Protein AF-A0A382P8R4-F1 (afdb_monomer_lite)

pLDDT: mean 89.37, std 14.07, range [36.56, 98.12]

Secondary structure (DSSP, 8-state):
-PPP----------------GGGTSPPB-TTSS------EE-TT-S-EE-HHHHT-TTS---S-TTSSSPPPHHHHT-BTTTB--THHHH-TTS---TTS---TT--HHHHHHHHHHHHTTSS--TTTHHHHHHHS-HHHHHHHHHHHHTSPP---EEEEE-SEEE-EEE-GGG-EEE-TT--EEE-TT--EEEESSHHHHHTT-TT--EEEEE-TTHHHHHHHHHHH--

Structure (mmCIF, N/CA/C/O backbone):
data_AF-A0A382P8R4-F1
#
_entry.id   AF-A0A382P8R4-F1
#
loop_
_atom_site.group_PDB
_atom_site.id
_atom_site.type_symbol
_atom_site.label_atom_id
_atom_site.label_alt_id
_atom_site.label_comp_id
_atom_site.label_asym_id
_atom_site.label_entity_id
_atom_site.label_seq_id
_atom_site.pdbx_PDB_ins_code
_atom_site.Cartn_x
_atom_site.Cartn_y
_atom_site.Cartn_z
_atom_site.occupancy
_atom_site.B_iso_or_equiv
_atom_site.auth_seq_id
_atom_site.auth_comp_id
_atom_site.auth_asym_id
_atom_site.auth_atom_id
_atom_site.pdbx_PDB_model_num
ATOM 1 N N . VAL A 1 1 ? 27.456 44.295 59.879 1.00 44.44 1 VAL A N 1
ATOM 2 C CA . VAL A 1 1 ? 27.099 43.967 58.478 1.00 44.44 1 VAL A CA 1
ATOM 3 C C . VAL A 1 1 ? 26.057 42.852 58.500 1.00 44.44 1 VAL A C 1
ATOM 5 O O . VAL A 1 1 ? 26.411 41.705 58.734 1.00 44.44 1 VAL A O 1
ATOM 8 N N . LYS A 1 2 ? 24.764 43.196 58.409 1.00 38.59 2 LYS A N 1
ATOM 9 C CA . LYS A 1 2 ? 23.655 42.223 58.397 1.00 38.59 2 LYS A CA 1
ATOM 10 C C . LYS A 1 2 ? 23.537 41.653 56.980 1.00 38.59 2 LYS A C 1
ATOM 12 O O . LYS A 1 2 ? 23.332 42.418 56.044 1.00 38.59 2 LYS A O 1
ATOM 17 N N . LYS A 1 3 ? 23.721 40.339 56.821 1.00 41.00 3 LYS A N 1
ATOM 18 C CA . LYS A 1 3 ? 23.563 39.647 55.536 1.00 41.00 3 LYS A CA 1
ATOM 19 C C . LYS A 1 3 ? 22.072 39.518 55.218 1.00 41.00 3 LYS A C 1
ATOM 21 O O . LYS A 1 3 ? 21.333 38.903 55.979 1.00 41.00 3 LYS A O 1
ATOM 26 N N . ILE A 1 4 ? 21.657 40.128 54.114 1.00 43.06 4 ILE A N 1
ATOM 27 C CA . ILE A 1 4 ? 20.337 39.961 53.506 1.00 43.06 4 ILE A CA 1
ATOM 28 C C . ILE A 1 4 ? 20.392 38.659 52.705 1.00 43.06 4 ILE A C 1
ATOM 30 O O . ILE A 1 4 ? 21.204 38.533 51.791 1.00 43.06 4 ILE A O 1
ATOM 34 N N . VAL A 1 5 ? 19.570 37.680 53.078 1.00 43.81 5 VAL A N 1
ATOM 35 C CA . VAL A 1 5 ? 19.352 36.461 52.292 1.00 43.81 5 VAL A CA 1
ATOM 36 C C . VAL A 1 5 ? 18.165 36.737 51.373 1.00 43.81 5 VAL A C 1
ATOM 38 O O . VAL A 1 5 ? 17.060 36.989 51.844 1.00 43.81 5 VAL A O 1
ATOM 41 N N . CYS A 1 6 ? 18.421 36.752 50.068 1.00 36.56 6 CYS A N 1
ATOM 42 C CA . CYS A 1 6 ? 17.408 36.870 49.024 1.00 36.56 6 CYS A CA 1
ATOM 43 C C . CYS A 1 6 ? 16.802 35.473 48.790 1.00 36.56 6 CYS A C 1
ATOM 45 O O . CYS A 1 6 ? 17.578 34.551 48.516 1.00 36.56 6 CYS A O 1
ATOM 47 N N . PRO A 1 7 ? 15.480 35.252 48.915 1.00 50.38 7 PRO A N 1
ATOM 48 C CA . PRO A 1 7 ? 14.907 33.960 48.585 1.00 50.38 7 PRO A CA 1
ATOM 49 C C . PRO A 1 7 ? 14.810 33.858 47.061 1.00 50.38 7 PRO A C 1
ATOM 51 O O . PRO A 1 7 ? 14.161 34.667 46.400 1.00 50.38 7 PRO A O 1
ATOM 54 N N . LEU A 1 8 ? 15.498 32.863 46.508 1.00 45.84 8 LEU A N 1
ATOM 55 C CA . LEU A 1 8 ? 15.372 32.460 45.116 1.00 45.84 8 LEU A CA 1
ATOM 56 C C . LEU A 1 8 ? 13.934 31.955 44.915 1.00 45.84 8 LEU A C 1
ATOM 58 O O . LEU A 1 8 ? 13.559 30.914 45.456 1.00 45.84 8 LEU A O 1
ATOM 62 N N . ALA A 1 9 ? 13.113 32.710 44.190 1.00 48.12 9 ALA A N 1
ATOM 63 C CA . ALA A 1 9 ? 11.805 32.241 43.761 1.00 48.12 9 ALA A CA 1
ATOM 64 C C . ALA A 1 9 ? 12.016 31.073 42.786 1.00 48.12 9 ALA A C 1
ATOM 66 O O . ALA A 1 9 ? 12.484 31.274 41.665 1.00 48.12 9 ALA A O 1
ATOM 67 N N . LEU A 1 10 ? 11.707 29.848 43.224 1.00 44.97 10 LEU A N 1
ATOM 68 C CA . LEU A 1 10 ? 11.568 28.714 42.318 1.00 44.97 10 LEU A CA 1
ATOM 69 C C . LEU A 1 10 ? 10.382 29.004 41.394 1.00 44.97 10 LEU A C 1
ATOM 71 O O . LEU A 1 10 ? 9.224 28.942 41.806 1.00 44.97 10 LEU A O 1
ATOM 75 N N . LEU A 1 11 ? 10.684 29.317 40.138 1.00 48.44 11 LEU A N 1
ATOM 76 C CA . LEU A 1 11 ? 9.739 29.182 39.041 1.00 48.44 11 LEU A CA 1
ATOM 77 C C . LEU A 1 11 ? 9.376 27.696 38.940 1.00 48.44 11 LEU A C 1
ATOM 79 O O . LEU A 1 11 ? 10.161 26.889 38.446 1.00 48.44 11 LEU A O 1
ATOM 83 N N . LEU A 1 12 ? 8.193 27.338 39.438 1.00 47.84 12 LEU A N 1
ATOM 84 C CA . LEU A 1 12 ? 7.506 26.108 39.061 1.00 47.84 12 LEU A CA 1
ATOM 85 C C . LEU A 1 12 ? 7.243 26.196 37.556 1.00 47.84 12 LEU A C 1
ATOM 87 O O . LEU A 1 12 ? 6.250 26.776 37.119 1.00 47.84 12 LEU A O 1
ATOM 91 N N . ALA A 1 13 ? 8.163 25.662 36.754 1.00 50.06 13 ALA A N 1
ATOM 92 C CA . ALA A 1 13 ? 7.844 25.287 35.392 1.00 50.06 13 ALA A CA 1
ATOM 93 C C . ALA A 1 13 ? 6.738 24.236 35.503 1.00 50.06 13 ALA A C 1
ATOM 95 O O . ALA A 1 13 ? 6.982 23.114 35.945 1.00 50.06 13 ALA A O 1
ATOM 96 N N . ALA A 1 14 ? 5.507 24.630 35.183 1.00 46.75 14 ALA A N 1
ATOM 97 C CA . ALA A 1 14 ? 4.434 23.685 34.965 1.00 46.75 14 ALA A CA 1
ATOM 98 C C . ALA A 1 14 ? 4.882 22.786 33.810 1.00 46.75 14 ALA A C 1
ATOM 100 O O . ALA A 1 14 ? 4.819 23.177 32.644 1.00 46.75 14 ALA A O 1
ATOM 101 N N . SER A 1 15 ? 5.393 21.601 34.141 1.00 46.31 15 SER A N 1
ATOM 102 C CA . SER A 1 15 ? 5.464 20.504 33.198 1.00 46.31 15 SER A CA 1
ATOM 103 C C . SER A 1 15 ? 4.016 20.179 32.863 1.00 46.31 15 SER A C 1
ATOM 105 O O . SER A 1 15 ? 3.340 19.449 33.590 1.00 46.31 15 SER A O 1
ATOM 107 N N . TRP A 1 16 ? 3.512 20.760 31.783 1.00 49.84 16 TRP A N 1
ATOM 108 C CA . TRP A 1 16 ? 2.511 20.078 30.989 1.00 49.84 16 TRP A CA 1
ATOM 109 C C . TRP A 1 16 ? 3.191 18.783 30.580 1.00 49.84 16 TRP A C 1
ATOM 111 O O . TRP A 1 16 ? 3.985 18.763 29.643 1.00 49.84 16 TRP A O 1
ATOM 121 N N . ALA A 1 17 ? 3.009 17.745 31.398 1.00 45.22 17 ALA A N 1
ATOM 122 C CA . ALA A 1 17 ? 3.313 16.393 31.002 1.00 45.22 17 ALA A CA 1
ATOM 123 C C . ALA A 1 17 ? 2.718 16.261 29.604 1.00 45.22 17 ALA A C 1
ATOM 125 O O . ALA A 1 17 ? 1.521 16.514 29.431 1.00 45.22 17 ALA A O 1
ATOM 126 N N . GLN A 1 18 ? 3.573 15.991 28.614 1.00 49.34 18 GLN A N 1
ATOM 127 C CA . GLN A 1 18 ? 3.136 15.436 27.347 1.00 49.34 18 GLN A CA 1
ATOM 128 C C . GLN A 1 18 ? 2.102 14.384 27.741 1.00 49.34 18 GLN A C 1
ATOM 130 O O . GLN A 1 18 ? 2.456 13.419 28.421 1.00 49.34 18 GLN A O 1
ATOM 135 N N . ALA A 1 19 ? 0.822 14.635 27.454 1.00 55.81 19 ALA A N 1
ATOM 136 C CA . ALA A 1 19 ? -0.172 13.585 27.563 1.00 55.81 19 ALA A CA 1
ATOM 137 C C . ALA A 1 19 ? 0.430 12.394 26.829 1.00 55.81 19 ALA A C 1
ATOM 139 O O . ALA A 1 19 ? 0.985 12.595 25.751 1.00 55.81 19 ALA A O 1
ATOM 140 N N . ASP A 1 20 ? 0.427 11.230 27.460 1.00 64.88 20 ASP A N 1
ATOM 141 C CA . ASP A 1 20 ? 1.022 10.025 26.912 1.00 64.88 20 ASP A CA 1
ATOM 142 C C . ASP A 1 20 ? 0.498 9.815 25.479 1.00 64.88 20 ASP A C 1
ATOM 144 O O . ASP A 1 20 ? -0.671 9.488 25.270 1.00 64.88 20 ASP A O 1
ATOM 148 N N . LEU A 1 21 ? 1.319 10.168 24.482 1.00 69.94 21 LEU A N 1
ATOM 149 C CA . LEU A 1 21 ? 0.952 10.125 23.067 1.00 69.94 21 LEU A CA 1
ATOM 150 C C . LEU A 1 21 ? 1.224 8.734 22.487 1.00 69.94 21 LEU A C 1
ATOM 152 O O . LEU A 1 21 ? 1.149 8.578 21.270 1.00 69.94 21 LEU A O 1
ATOM 156 N N . GLU A 1 22 ? 1.511 7.725 23.318 1.00 69.25 22 GLU A N 1
ATOM 157 C CA . GLU A 1 22 ? 1.703 6.342 22.872 1.00 69.25 22 GLU A CA 1
ATOM 158 C C . GLU A 1 22 ? 0.493 5.818 22.086 1.00 69.25 22 GLU A C 1
ATOM 160 O O . GLU A 1 22 ? 0.655 5.047 21.144 1.00 69.25 22 GLU A O 1
ATOM 165 N N . TRP A 1 23 ? -0.723 6.307 22.374 1.00 71.25 23 TRP A N 1
ATOM 166 C CA . TRP A 1 23 ? -1.916 5.966 21.588 1.00 71.25 23 TRP A CA 1
ATOM 167 C C . TRP A 1 23 ? -1.862 6.468 20.133 1.00 71.25 23 TRP A C 1
ATOM 169 O O . TRP A 1 23 ? -2.510 5.876 19.272 1.00 71.25 23 TRP A O 1
ATOM 179 N N . ALA A 1 24 ? -1.127 7.553 19.864 1.00 70.00 24 ALA A N 1
ATOM 180 C CA . ALA A 1 24 ? -1.011 8.198 18.553 1.00 70.00 24 ALA A CA 1
ATOM 181 C C . ALA A 1 24 ? 0.303 7.854 17.832 1.00 70.00 24 ALA A C 1
ATOM 183 O O . ALA A 1 24 ? 0.344 7.850 16.603 1.00 70.00 24 ALA A O 1
ATOM 184 N N . TYR A 1 25 ? 1.367 7.565 18.584 1.00 75.94 25 TYR A N 1
ATOM 185 C CA . TYR A 1 25 ? 2.701 7.260 18.068 1.00 75.94 25 TYR A CA 1
ATOM 186 C C . TYR A 1 25 ? 3.230 5.994 18.732 1.00 75.94 25 TYR A C 1
ATOM 188 O O . TYR A 1 25 ? 4.028 6.045 19.667 1.00 75.94 25 TYR A O 1
ATOM 196 N N . GLN A 1 26 ? 2.759 4.852 18.249 1.00 76.31 26 GLN A N 1
ATOM 197 C CA . GLN A 1 26 ? 3.197 3.562 18.761 1.00 76.31 26 GLN A CA 1
ATOM 198 C C . GLN A 1 26 ? 4.614 3.230 18.294 1.00 76.31 26 GLN A C 1
ATOM 200 O O . GLN A 1 26 ? 5.005 3.543 17.165 1.00 76.31 26 GLN A O 1
ATOM 205 N N . ALA A 1 27 ? 5.374 2.579 19.173 1.00 83.12 27 ALA A N 1
ATOM 206 C CA . ALA A 1 27 ? 6.683 2.050 18.832 1.00 83.12 27 ALA A CA 1
ATOM 207 C C . ALA A 1 27 ? 6.559 0.925 17.793 1.00 83.12 27 ALA A C 1
ATOM 209 O O . ALA A 1 27 ? 5.591 0.163 17.788 1.00 83.12 27 ALA A O 1
ATOM 210 N N . LEU A 1 28 ? 7.554 0.840 16.912 1.00 86.38 28 LEU A N 1
ATOM 211 C CA . LEU A 1 28 ? 7.668 -0.258 15.960 1.00 86.38 28 LEU A CA 1
ATOM 212 C C . LEU A 1 28 ? 8.355 -1.446 16.638 1.00 86.38 28 LEU A C 1
ATOM 214 O O . LEU A 1 28 ? 9.422 -1.291 17.232 1.00 86.38 28 LEU A O 1
ATOM 218 N N . GLU A 1 29 ? 7.777 -2.631 16.485 1.00 89.50 29 GLU A N 1
ATOM 219 C CA . GLU A 1 29 ? 8.314 -3.910 16.955 1.00 89.50 29 GLU A CA 1
ATOM 220 C C . GLU A 1 29 ? 8.561 -4.836 15.753 1.00 89.50 29 GLU A C 1
ATOM 222 O O . GLU A 1 29 ? 8.001 -5.922 15.615 1.00 89.50 29 GLU A O 1
ATOM 227 N N . GLU A 1 30 ? 9.403 -4.372 14.825 1.00 84.06 30 GLU A N 1
ATOM 228 C CA . GLU A 1 30 ? 9.601 -5.006 13.511 1.00 84.06 30 GLU A CA 1
ATOM 229 C C . GLU A 1 30 ? 10.249 -6.395 13.577 1.00 84.06 30 GLU A C 1
ATOM 231 O O . GLU A 1 30 ? 10.144 -7.159 12.622 1.00 84.06 30 GLU A O 1
ATOM 236 N N . THR A 1 31 ? 10.912 -6.729 14.688 1.00 84.44 31 THR A N 1
ATOM 237 C CA . THR A 1 31 ? 11.617 -8.006 14.879 1.00 84.44 31 THR A CA 1
ATOM 238 C C . THR A 1 31 ? 10.858 -8.988 15.765 1.00 84.44 31 THR A C 1
ATOM 240 O O . THR A 1 31 ? 11.422 -10.015 16.135 1.00 84.44 31 THR A O 1
ATOM 243 N N . LEU A 1 32 ? 9.618 -8.671 16.157 1.00 85.06 32 LEU A N 1
ATOM 244 C CA . LEU A 1 32 ? 8.830 -9.535 17.038 1.00 85.06 32 LEU A CA 1
ATOM 245 C C . LEU A 1 32 ? 8.489 -10.874 16.368 1.00 85.06 32 LEU A C 1
ATOM 247 O O . LEU A 1 32 ? 8.490 -11.913 17.022 1.00 85.06 32 LEU A O 1
ATOM 251 N N . ILE A 1 33 ? 8.246 -10.844 15.055 1.00 83.69 33 ILE A N 1
ATOM 252 C CA . ILE A 1 33 ? 8.031 -12.024 14.217 1.00 83.69 33 ILE A CA 1
ATOM 253 C C . ILE A 1 33 ? 9.052 -11.999 13.081 1.00 83.69 33 ILE A C 1
ATOM 255 O O . ILE A 1 33 ? 9.244 -10.973 12.427 1.00 83.69 33 ILE A O 1
ATOM 259 N N . SER A 1 34 ? 9.701 -13.137 12.845 1.00 84.06 34 SER A N 1
ATOM 260 C CA . SER A 1 34 ? 10.603 -13.360 11.716 1.00 84.06 34 SER A CA 1
ATOM 261 C C . SER A 1 34 ? 10.130 -14.554 10.899 1.00 84.06 34 SER A C 1
ATOM 263 O O . SER A 1 34 ? 9.761 -15.577 11.477 1.00 84.06 34 SER A O 1
ATOM 265 N N . PHE A 1 35 ? 10.220 -14.446 9.580 1.00 85.69 35 PHE A N 1
ATOM 266 C CA . PHE A 1 35 ? 9.912 -15.528 8.649 1.00 85.69 35 PHE A CA 1
ATOM 267 C C . PHE A 1 35 ? 11.203 -16.223 8.211 1.00 85.69 35 PHE A C 1
ATOM 269 O O . PHE A 1 35 ? 12.249 -15.577 8.107 1.00 85.69 35 PHE A O 1
ATOM 276 N N . ASP A 1 36 ? 11.137 -17.538 7.999 1.00 91.44 36 ASP A N 1
ATOM 277 C CA . ASP A 1 36 ? 12.199 -18.252 7.290 1.00 91.44 36 ASP A CA 1
ATOM 278 C C . ASP A 1 36 ? 12.238 -17.828 5.811 1.00 91.44 36 ASP A C 1
ATOM 280 O O . ASP A 1 36 ? 11.325 -17.171 5.312 1.00 91.44 36 ASP A O 1
ATOM 284 N N . ASP A 1 37 ? 13.319 -18.183 5.123 1.00 93.06 37 ASP A N 1
ATOM 285 C CA . ASP A 1 37 ? 13.501 -17.871 3.701 1.00 93.06 37 ASP A CA 1
ATOM 286 C C . ASP A 1 37 ? 13.173 -19.078 2.804 1.00 93.06 37 ASP A C 1
ATOM 288 O O . ASP A 1 37 ? 13.646 -19.173 1.673 1.00 93.06 37 ASP A O 1
ATOM 292 N N . GLU A 1 38 ? 12.389 -20.038 3.311 1.00 95.50 38 GLU A N 1
ATOM 293 C CA . GLU A 1 38 ? 11.970 -21.184 2.508 1.00 95.50 38 GLU A CA 1
ATOM 294 C C . GLU A 1 38 ? 10.948 -20.742 1.446 1.00 95.50 38 GLU A C 1
ATOM 296 O O . GLU A 1 38 ? 10.072 -19.919 1.740 1.00 95.50 38 GLU A O 1
ATOM 301 N N . PRO A 1 39 ? 11.010 -21.291 0.216 1.00 95.75 39 PRO A N 1
ATOM 302 C CA . PRO A 1 39 ? 10.081 -20.924 -0.844 1.00 95.75 39 PRO A CA 1
ATOM 303 C C . PRO A 1 39 ? 8.613 -21.142 -0.455 1.00 95.75 39 PRO A C 1
ATOM 305 O O . PRO A 1 39 ? 8.220 -22.209 0.026 1.00 95.75 39 PRO A O 1
ATOM 308 N N . ARG A 1 40 ? 7.783 -20.132 -0.717 1.00 96.06 40 ARG A N 1
ATOM 309 C CA . ARG A 1 40 ? 6.337 -20.127 -0.481 1.00 96.06 40 ARG A CA 1
ATOM 310 C C . ARG A 1 40 ? 5.590 -20.210 -1.804 1.00 96.06 40 ARG A C 1
ATOM 312 O O . ARG A 1 40 ? 6.011 -19.632 -2.802 1.00 96.06 40 ARG A O 1
ATOM 319 N N . THR A 1 41 ? 4.464 -20.917 -1.789 1.00 96.44 41 THR A N 1
ATOM 320 C CA . THR A 1 41 ? 3.522 -21.008 -2.912 1.00 96.44 41 THR A CA 1
ATOM 321 C C . THR A 1 41 ? 2.148 -20.567 -2.439 1.00 96.44 41 THR A C 1
ATOM 323 O O . THR A 1 41 ? 1.814 -20.734 -1.264 1.00 96.44 41 THR A O 1
ATOM 326 N N . LEU A 1 42 ? 1.348 -20.029 -3.356 1.00 96.00 42 LEU A N 1
ATOM 327 C CA . LEU A 1 42 ? -0.047 -19.698 -3.097 1.00 96.00 42 LEU A CA 1
ATOM 328 C C . LEU A 1 42 ? -0.970 -20.603 -3.916 1.00 96.00 42 LEU A C 1
ATOM 330 O O . LEU A 1 42 ? -0.661 -20.903 -5.074 1.00 96.00 42 LEU A O 1
ATOM 334 N N . PRO A 1 43 ? -2.117 -21.033 -3.362 1.00 95.31 43 PRO A N 1
ATOM 335 C CA . PRO A 1 43 ? -3.129 -21.739 -4.137 1.00 95.31 43 PRO A CA 1
ATOM 336 C C . PRO A 1 43 ? -3.518 -20.954 -5.398 1.00 95.31 43 PRO A C 1
ATOM 338 O O . PRO A 1 43 ? -3.889 -19.790 -5.317 1.00 95.31 43 PRO A O 1
ATOM 341 N N . GLY A 1 44 ? -3.431 -21.598 -6.565 1.00 94.12 44 GLY A N 1
ATOM 342 C CA . GLY A 1 44 ? -3.748 -20.979 -7.859 1.00 94.12 44 GLY A CA 1
ATOM 343 C C . GLY A 1 44 ? -2.606 -20.180 -8.497 1.00 94.12 44 GLY A C 1
ATOM 344 O O . GLY A 1 44 ? -2.704 -19.848 -9.673 1.00 94.12 44 GLY A O 1
ATOM 345 N N . SER A 1 45 ? -1.512 -19.924 -7.777 1.00 96.38 45 SER A N 1
ATOM 346 C CA . SER A 1 45 ? -0.336 -19.258 -8.337 1.00 96.38 45 SER A CA 1
ATOM 347 C C . SER A 1 45 ? 0.547 -20.253 -9.101 1.00 96.38 45 SER A C 1
ATOM 349 O O . SER A 1 45 ? 0.786 -21.360 -8.605 1.00 96.38 45 SER A O 1
ATOM 351 N N . PRO A 1 46 ? 1.088 -19.886 -10.279 1.00 96.00 46 PRO A N 1
ATOM 352 C CA . PRO A 1 46 ? 2.113 -20.680 -10.952 1.00 96.00 46 PRO A CA 1
ATOM 353 C C . PRO A 1 46 ? 3.515 -20.481 -10.349 1.00 96.00 46 PRO A C 1
ATOM 355 O O . PRO A 1 46 ? 4.449 -21.179 -10.747 1.00 96.00 46 PRO A O 1
ATOM 358 N N . ASN A 1 47 ? 3.676 -19.527 -9.426 1.00 96.69 47 ASN A N 1
ATOM 359 C CA . ASN A 1 47 ? 4.967 -19.038 -8.960 1.00 96.69 47 ASN A CA 1
ATOM 360 C C . ASN A 1 47 ? 5.284 -19.491 -7.528 1.00 96.69 47 ASN A C 1
ATOM 362 O O . ASN A 1 47 ? 4.412 -19.843 -6.732 1.00 96.69 47 ASN A O 1
ATOM 366 N N . SER A 1 48 ? 6.576 -19.475 -7.211 1.00 97.31 48 SER A N 1
ATOM 367 C CA . SER A 1 48 ? 7.112 -19.731 -5.880 1.00 97.31 48 SER A CA 1
ATOM 368 C C . SER A 1 48 ? 8.179 -18.686 -5.596 1.00 97.31 48 SER A C 1
ATOM 370 O O . SER A 1 48 ? 9.041 -18.483 -6.448 1.00 97.31 48 SER A O 1
ATOM 372 N N . TYR A 1 49 ? 8.138 -18.080 -4.411 1.00 97.62 49 TYR A N 1
ATOM 373 C CA . TYR A 1 49 ? 9.087 -17.038 -4.012 1.00 97.62 49 TYR A CA 1
ATOM 374 C C . TYR A 1 49 ? 9.630 -17.292 -2.608 1.00 97.62 49 TYR A C 1
ATOM 376 O O . TYR A 1 49 ? 8.894 -17.768 -1.740 1.00 97.62 49 TYR A O 1
ATOM 384 N N . THR A 1 50 ? 10.899 -16.975 -2.366 1.00 97.06 50 THR A N 1
ATOM 385 C CA . THR A 1 50 ? 11.444 -16.882 -1.003 1.00 97.06 50 THR A CA 1
ATOM 386 C C . THR A 1 50 ? 10.999 -15.584 -0.329 1.00 97.06 50 THR A C 1
ATOM 388 O O . THR A 1 50 ? 10.512 -14.660 -0.984 1.00 97.06 50 THR A O 1
ATOM 391 N N . GLN A 1 51 ? 11.182 -15.468 0.988 1.00 93.88 51 GLN A N 1
ATOM 392 C CA . GLN A 1 51 ? 10.855 -14.228 1.694 1.00 93.8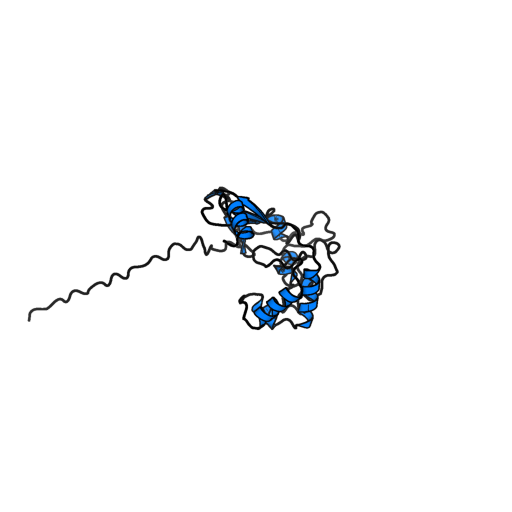8 51 GLN A CA 1
ATOM 393 C C . GLN A 1 51 ? 11.728 -13.057 1.212 1.00 93.88 51 GLN A C 1
ATOM 395 O O . GLN A 1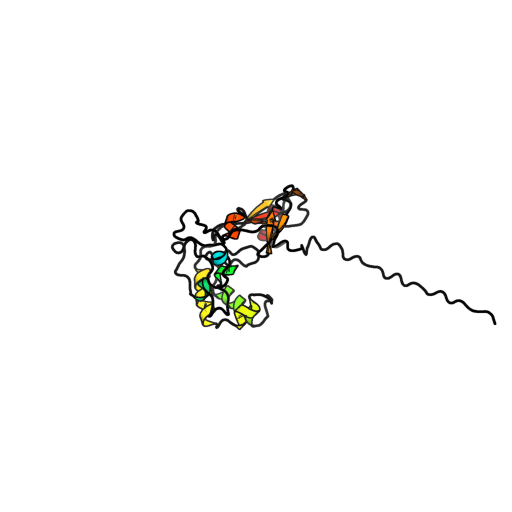 51 ? 11.240 -11.933 1.106 1.00 93.88 51 GLN A O 1
ATOM 400 N N . ALA A 1 52 ? 12.993 -13.314 0.871 1.00 94.56 52 ALA A N 1
ATOM 401 C CA . ALA A 1 52 ? 13.890 -12.321 0.289 1.00 94.56 52 ALA A CA 1
ATOM 402 C C . ALA A 1 52 ? 13.399 -11.802 -1.073 1.00 94.56 52 ALA A C 1
ATOM 404 O O . ALA A 1 52 ? 13.481 -10.600 -1.316 1.00 94.56 52 ALA A O 1
ATOM 405 N N . GLU A 1 53 ? 12.863 -12.676 -1.931 1.00 96.38 53 GLU A N 1
ATOM 406 C CA . GLU A 1 53 ? 12.252 -12.284 -3.210 1.00 96.38 53 GLU A CA 1
ATOM 407 C C . GLU A 1 53 ? 10.953 -11.494 -2.985 1.00 96.38 53 GLU A C 1
ATOM 409 O O . GLU A 1 53 ? 10.727 -10.473 -3.626 1.00 96.38 53 GLU A O 1
ATOM 414 N N . ILE A 1 54 ? 10.131 -11.900 -2.012 1.00 95.31 54 ILE A N 1
ATOM 415 C CA . ILE A 1 54 ? 8.898 -11.185 -1.640 1.00 95.31 54 ILE A CA 1
ATOM 416 C C . ILE A 1 54 ? 9.194 -9.766 -1.127 1.00 95.31 54 ILE A C 1
ATOM 418 O O . ILE A 1 54 ? 8.422 -8.826 -1.339 1.00 95.31 54 ILE A O 1
ATOM 422 N N . ASP A 1 55 ? 10.308 -9.603 -0.420 1.00 93.00 55 ASP A N 1
ATOM 423 C CA . ASP A 1 55 ? 10.743 -8.329 0.139 1.00 93.00 55 ASP A CA 1
ATOM 424 C C . ASP A 1 55 ? 11.587 -7.482 -0.829 1.00 93.00 55 ASP A C 1
ATOM 426 O O . ASP A 1 55 ? 11.925 -6.346 -0.470 1.00 93.00 55 ASP A O 1
ATOM 430 N N . ASP A 1 56 ? 11.909 -7.983 -2.029 1.00 94.88 56 ASP A N 1
ATOM 431 C CA . ASP A 1 56 ? 12.725 -7.267 -3.010 1.00 94.88 56 ASP A CA 1
ATOM 432 C C . ASP A 1 56 ? 11.986 -6.019 -3.520 1.00 94.88 56 ASP A C 1
ATOM 434 O O . ASP A 1 56 ? 10.996 -6.122 -4.245 1.00 94.88 56 ASP A O 1
ATOM 438 N N . PRO A 1 57 ? 12.480 -4.806 -3.216 1.00 94.62 57 PRO A N 1
ATOM 439 C CA . PRO A 1 57 ? 11.798 -3.582 -3.606 1.00 94.62 57 PRO A CA 1
ATOM 440 C C . PRO A 1 57 ? 11.862 -3.246 -5.099 1.00 94.62 57 PRO A C 1
ATOM 442 O O . PRO A 1 57 ? 11.243 -2.264 -5.519 1.00 94.62 57 PRO A O 1
ATOM 445 N N . PHE A 1 58 ? 12.627 -4.006 -5.879 1.00 96.38 58 PHE A N 1
ATOM 446 C CA . PHE A 1 58 ? 12.819 -3.834 -7.317 1.00 96.38 58 PHE A CA 1
ATOM 447 C C . PHE A 1 58 ? 12.364 -5.052 -8.123 1.00 96.38 58 PHE A C 1
ATOM 449 O O . PHE A 1 58 ? 12.491 -5.048 -9.344 1.00 96.38 58 PHE A O 1
ATOM 456 N N . ALA A 1 59 ? 11.841 -6.087 -7.469 1.00 95.38 59 ALA A N 1
ATOM 457 C CA . ALA A 1 59 ? 11.229 -7.234 -8.127 1.00 95.38 59 ALA A CA 1
ATOM 458 C C . ALA A 1 59 ? 10.212 -7.930 -7.198 1.00 95.38 59 ALA A C 1
ATOM 460 O O . ALA A 1 59 ? 10.356 -9.126 -6.944 1.00 95.38 59 ALA A O 1
ATOM 461 N N . PRO A 1 60 ? 9.199 -7.204 -6.680 1.00 95.19 60 PRO A N 1
ATOM 462 C CA . PRO A 1 60 ? 8.144 -7.805 -5.873 1.00 95.19 60 PRO A CA 1
ATOM 463 C C . PRO A 1 60 ? 7.444 -8.957 -6.608 1.00 95.19 60 PRO A C 1
ATOM 465 O O . PRO A 1 60 ? 7.424 -9.004 -7.843 1.00 95.19 60 PRO A O 1
ATOM 468 N N . PRO A 1 61 ? 6.824 -9.872 -5.850 1.00 96.31 61 PRO A N 1
ATOM 469 C CA . PRO A 1 61 ? 6.230 -11.072 -6.401 1.00 96.31 61 PRO A CA 1
ATOM 470 C C . PRO A 1 61 ? 4.983 -10.726 -7.217 1.00 96.31 61 PRO A C 1
ATOM 472 O O . PRO A 1 61 ? 4.113 -9.974 -6.774 1.00 96.31 61 PRO A O 1
ATOM 475 N N . ASP A 1 62 ? 4.872 -11.344 -8.389 1.00 97.19 62 ASP A N 1
ATOM 476 C CA . ASP A 1 62 ? 3.632 -11.402 -9.151 1.00 97.19 62 ASP A CA 1
ATOM 477 C C . ASP A 1 62 ? 3.052 -12.805 -8.991 1.00 97.19 62 ASP A C 1
ATOM 479 O O . ASP A 1 62 ? 3.402 -13.746 -9.705 1.00 97.19 62 ASP A O 1
ATOM 483 N N . TRP A 1 63 ? 2.214 -12.977 -7.974 1.00 97.38 63 TRP A N 1
ATOM 484 C CA . TRP A 1 63 ? 1.629 -14.278 -7.673 1.00 97.38 63 TRP A CA 1
ATOM 485 C C . TRP A 1 63 ? 0.643 -14.746 -8.743 1.00 97.38 63 TRP A C 1
ATOM 487 O O . TRP A 1 63 ? 0.523 -15.951 -8.951 1.00 97.38 63 TRP A O 1
ATOM 497 N N . PHE A 1 64 ? -0.041 -13.837 -9.435 1.00 96.75 64 PHE A N 1
ATOM 498 C CA . PHE A 1 64 ? -1.115 -14.179 -10.366 1.00 96.75 64 PHE A CA 1
ATOM 499 C C . PHE A 1 64 ? -1.005 -13.340 -11.649 1.00 96.75 64 PHE A C 1
ATOM 501 O O . PHE A 1 64 ? -1.857 -12.491 -11.911 1.00 96.75 64 PHE A O 1
ATOM 508 N N . PRO A 1 65 ? 0.013 -13.600 -12.493 1.00 95.81 65 PRO A N 1
ATOM 509 C CA . PRO A 1 65 ? 0.282 -12.792 -13.687 1.00 95.81 65 PRO A CA 1
ATOM 510 C C . PRO A 1 65 ? -0.839 -12.845 -14.736 1.00 95.81 65 PRO A C 1
ATOM 512 O O . PRO A 1 65 ? -0.871 -12.027 -15.654 1.00 95.81 65 PRO A O 1
ATOM 515 N N . GLU A 1 66 ? -1.734 -13.832 -14.641 1.00 94.75 66 GLU A N 1
ATOM 516 C CA . GLU A 1 66 ? -2.887 -13.988 -15.534 1.00 94.75 66 GLU A CA 1
ATOM 517 C C . GLU A 1 66 ? -4.115 -13.174 -15.080 1.00 94.75 66 GLU A C 1
ATOM 519 O O . GLU A 1 66 ? -5.031 -12.981 -15.881 1.00 94.75 66 GLU A O 1
ATOM 524 N N . ASP A 1 67 ? -4.128 -12.650 -13.846 1.00 93.62 67 ASP A N 1
ATOM 525 C CA . ASP A 1 67 ? -5.285 -11.944 -13.271 1.00 93.62 67 ASP A CA 1
ATOM 526 C C . ASP A 1 67 ? -5.312 -10.441 -13.605 1.00 93.62 67 ASP A C 1
ATOM 528 O O . ASP A 1 67 ? -6.291 -9.745 -13.325 1.00 93.62 67 ASP A O 1
ATOM 532 N N . HIS A 1 68 ? -4.257 -9.914 -14.226 1.00 94.25 68 HIS A N 1
ATOM 533 C CA . HIS A 1 68 ? -4.176 -8.517 -14.641 1.00 94.25 68 HIS A CA 1
ATOM 534 C C . HIS A 1 68 ? -3.579 -8.364 -16.043 1.00 94.25 68 HIS A C 1
ATOM 536 O O . HIS A 1 68 ? -2.957 -9.264 -16.605 1.00 94.25 68 HIS A O 1
ATOM 542 N N . SER A 1 69 ? -3.757 -7.179 -16.635 1.00 93.88 69 SER A N 1
ATOM 543 C CA . SER A 1 69 ? -3.067 -6.830 -17.884 1.00 93.88 69 SER A CA 1
ATOM 544 C C . SER A 1 69 ? -1.543 -6.888 -17.701 1.00 93.88 69 SER A C 1
ATOM 546 O O . SER A 1 69 ? -1.070 -6.754 -16.573 1.00 93.88 69 SER A O 1
ATOM 548 N N . PRO A 1 70 ? -0.747 -7.035 -18.777 1.00 95.56 70 PRO A N 1
ATOM 549 C CA . PRO A 1 70 ? 0.707 -7.037 -18.663 1.00 95.56 70 PRO A CA 1
ATOM 550 C C . PRO A 1 70 ? 1.213 -5.832 -17.868 1.00 95.56 70 PRO A C 1
ATOM 552 O O . PRO A 1 70 ? 0.937 -4.680 -18.211 1.00 95.56 70 PRO A O 1
ATOM 555 N N . MET A 1 71 ? 1.935 -6.120 -16.790 1.00 95.62 71 MET A N 1
ATOM 556 C CA . MET A 1 71 ? 2.405 -5.111 -15.856 1.00 95.62 71 MET A CA 1
ATOM 557 C C . MET A 1 71 ? 3.524 -4.278 -16.508 1.00 95.62 71 MET A C 1
ATOM 559 O O . MET A 1 71 ? 4.480 -4.854 -17.035 1.00 95.62 71 MET A O 1
ATOM 563 N N . PRO A 1 72 ? 3.447 -2.933 -16.504 1.00 96.31 72 PRO A N 1
ATOM 564 C CA . PRO A 1 72 ? 4.536 -2.095 -17.000 1.00 96.31 72 PRO A CA 1
ATOM 565 C C . PRO A 1 72 ? 5.830 -2.319 -16.209 1.00 96.31 72 PRO A C 1
ATOM 567 O O . PRO A 1 72 ? 5.782 -2.533 -14.999 1.00 96.31 72 PRO A O 1
ATOM 570 N N . GLU A 1 73 ? 6.991 -2.158 -16.853 1.00 94.94 73 GLU A N 1
ATOM 571 C CA . GLU A 1 73 ? 8.303 -2.373 -16.208 1.00 94.94 73 GLU A CA 1
ATOM 572 C C . GLU A 1 73 ? 8.469 -1.538 -14.928 1.00 94.94 73 GLU A C 1
ATOM 574 O O . GLU A 1 73 ? 8.931 -2.040 -13.912 1.00 94.94 73 GLU A O 1
ATOM 579 N N . VAL A 1 74 ? 8.003 -0.286 -14.921 1.00 95.69 74 VAL A N 1
ATOM 580 C CA . VAL A 1 74 ? 8.054 0.578 -13.727 1.00 95.69 74 VAL A CA 1
ATOM 581 C C . VAL A 1 74 ? 7.187 0.064 -12.571 1.00 95.69 74 VAL A C 1
ATOM 583 O O . VAL A 1 74 ? 7.513 0.263 -11.401 1.00 95.69 74 VAL A O 1
ATOM 586 N N . VAL A 1 75 ? 6.094 -0.632 -12.882 1.00 97.00 75 VAL A N 1
ATOM 587 C CA . VAL A 1 75 ? 5.218 -1.228 -11.873 1.00 97.00 75 VAL A CA 1
ATOM 588 C C . VAL A 1 75 ? 5.833 -2.518 -11.343 1.00 97.00 75 VAL A C 1
ATOM 590 O O . VAL A 1 75 ? 5.818 -2.712 -10.130 1.00 97.00 75 VAL A O 1
ATOM 593 N N . ALA A 1 76 ? 6.408 -3.347 -12.217 1.00 96.62 76 ALA A N 1
ATOM 594 C CA . ALA A 1 76 ? 6.998 -4.636 -11.861 1.00 96.62 76 ALA A CA 1
ATOM 595 C C . ALA A 1 76 ? 8.377 -4.514 -11.200 1.00 96.62 76 ALA A C 1
ATOM 597 O O . ALA A 1 76 ? 8.699 -5.281 -10.301 1.00 96.62 76 ALA A O 1
ATOM 598 N N . ARG A 1 77 ? 9.207 -3.570 -11.656 1.00 96.00 77 ARG A N 1
ATOM 599 C CA . ARG A 1 77 ? 10.632 -3.489 -11.298 1.00 96.00 77 ARG A CA 1
ATOM 600 C C . ARG A 1 77 ? 11.155 -2.092 -10.984 1.00 96.00 77 ARG A C 1
ATOM 602 O O . ARG A 1 77 ? 12.275 -1.930 -10.503 1.00 96.00 77 ARG A O 1
ATOM 609 N N . GLY A 1 78 ? 10.341 -1.067 -11.212 1.00 94.62 78 GLY A N 1
ATOM 610 C CA . GLY A 1 78 ? 10.751 0.317 -11.004 1.00 94.62 78 GLY A CA 1
ATOM 611 C C . GLY A 1 78 ? 11.674 0.811 -12.119 1.00 94.62 78 GLY A C 1
ATOM 612 O O . GLY A 1 78 ? 11.451 0.513 -13.290 1.00 94.62 78 GLY A O 1
ATOM 613 N N . LEU A 1 79 ? 12.684 1.614 -11.776 1.00 93.81 79 LEU A N 1
ATOM 614 C CA . LEU A 1 79 ? 13.618 2.187 -12.753 1.00 93.81 79 LEU A CA 1
ATOM 615 C C . LEU A 1 79 ? 15.062 2.029 -12.273 1.00 93.81 79 LEU A C 1
ATOM 617 O O . LEU A 1 79 ? 15.455 2.660 -11.290 1.00 93.81 79 LEU A O 1
ATOM 621 N N . ASP A 1 80 ? 15.838 1.199 -12.978 1.00 87.69 80 ASP A N 1
ATOM 622 C CA . ASP A 1 80 ? 17.289 1.001 -12.818 1.00 87.69 80 ASP A CA 1
ATOM 623 C C . ASP A 1 80 ? 17.770 0.803 -11.367 1.00 87.69 80 ASP A C 1
ATOM 625 O O . ASP A 1 80 ? 18.833 1.295 -10.985 1.00 87.69 80 ASP A O 1
ATOM 629 N N . ASN A 1 81 ? 16.983 0.123 -10.525 1.00 86.00 81 ASN A N 1
ATOM 630 C CA . ASN A 1 81 ? 17.231 -0.028 -9.081 1.00 86.00 81 ASN A CA 1
ATOM 631 C C . ASN A 1 81 ? 17.385 1.303 -8.305 1.00 86.00 81 ASN A C 1
ATOM 633 O O . ASN A 1 81 ? 17.881 1.328 -7.178 1.00 86.00 81 ASN A O 1
ATOM 637 N N . GLN A 1 82 ? 16.972 2.425 -8.897 1.00 87.88 82 GLN A N 1
ATOM 638 C CA . GLN A 1 82 ? 16.953 3.752 -8.275 1.00 87.88 82 GLN A CA 1
ATOM 639 C C . GLN A 1 82 ? 15.553 4.112 -7.786 1.00 87.88 82 GLN A C 1
ATOM 641 O O . GLN A 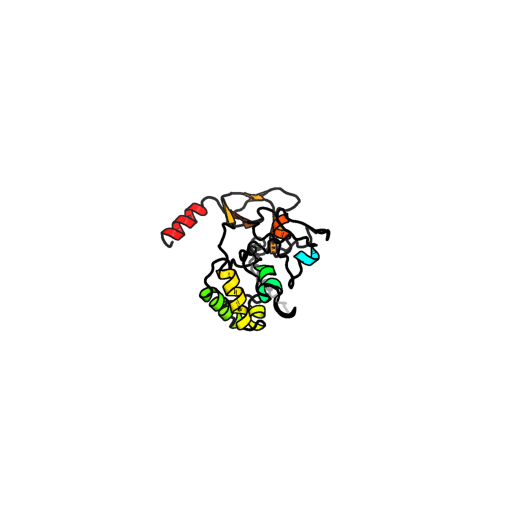1 82 ? 15.392 4.725 -6.731 1.00 87.88 82 GLN A O 1
ATOM 646 N N . VAL A 1 83 ? 14.536 3.699 -8.542 1.00 93.44 83 VAL A N 1
ATOM 647 C CA . VAL A 1 83 ? 13.125 3.829 -8.178 1.00 93.44 83 VAL A CA 1
ATOM 648 C C . VAL A 1 83 ? 12.586 2.437 -7.895 1.00 93.44 83 VAL A C 1
ATOM 650 O O . VAL A 1 83 ? 12.792 1.531 -8.698 1.00 93.44 83 VAL A O 1
ATOM 653 N N . ARG A 1 84 ? 11.924 2.268 -6.747 1.00 94.88 84 ARG A N 1
ATOM 654 C CA . ARG A 1 84 ? 11.277 1.006 -6.361 1.00 94.88 84 ARG A CA 1
ATOM 655 C C . ARG A 1 84 ? 10.118 0.683 -7.300 1.00 94.88 84 ARG A C 1
ATOM 657 O O . ARG A 1 84 ? 9.486 1.595 -7.833 1.00 94.88 84 ARG A O 1
ATOM 664 N N . ALA A 1 85 ? 9.818 -0.600 -7.448 1.00 96.56 85 ALA A N 1
ATOM 665 C CA . ALA A 1 85 ? 8.633 -1.062 -8.156 1.00 96.56 85 ALA A CA 1
ATOM 666 C C . ALA A 1 85 ? 7.362 -0.478 -7.518 1.00 96.56 85 ALA A C 1
ATOM 668 O O . ALA A 1 85 ? 7.219 -0.487 -6.294 1.00 96.56 85 ALA A O 1
ATOM 669 N N . CYS A 1 86 ? 6.418 0.027 -8.321 1.00 96.56 86 CYS A N 1
ATOM 670 C CA . CYS A 1 86 ? 5.172 0.580 -7.770 1.00 96.56 86 CYS A CA 1
ATOM 671 C C . CYS A 1 86 ? 4.368 -0.485 -7.003 1.00 96.56 86 CYS A C 1
ATOM 673 O O . CYS A 1 86 ? 3.769 -0.187 -5.968 1.00 96.56 86 CYS A O 1
ATOM 675 N N . SER A 1 87 ? 4.391 -1.726 -7.498 1.00 96.44 87 SER A N 1
ATOM 676 C CA . SER A 1 87 ? 3.712 -2.872 -6.883 1.00 96.44 87 SER A CA 1
ATOM 677 C C . SER A 1 87 ? 4.300 -3.261 -5.519 1.00 96.44 87 SER A C 1
ATOM 679 O O . SER A 1 87 ? 3.616 -3.900 -4.726 1.00 96.44 87 SER A O 1
ATOM 681 N N . GLN A 1 88 ? 5.504 -2.789 -5.165 1.00 94.62 88 GLN A N 1
ATOM 682 C CA . GLN A 1 88 ? 6.080 -3.004 -3.833 1.00 94.62 88 GLN A CA 1
ATOM 683 C C . GLN A 1 88 ? 5.201 -2.428 -2.715 1.00 94.62 88 GLN A C 1
ATOM 685 O O . GLN A 1 88 ? 5.180 -2.956 -1.607 1.00 94.62 88 GLN A O 1
ATOM 690 N N . CYS A 1 89 ? 4.513 -1.319 -2.971 1.00 94.44 89 CYS A N 1
ATOM 691 C CA . CYS A 1 89 ? 3.674 -0.652 -1.974 1.00 94.44 89 CYS A CA 1
ATOM 692 C C . CYS A 1 89 ? 2.191 -0.746 -2.346 1.00 94.44 89 CYS A C 1
ATOM 694 O O . CYS A 1 89 ? 1.344 -0.986 -1.491 1.00 94.44 89 CYS A O 1
ATOM 696 N N . HIS A 1 90 ? 1.881 -0.601 -3.635 1.00 95.88 90 HIS A N 1
ATOM 697 C CA . HIS A 1 90 ? 0.505 -0.591 -4.127 1.00 95.88 90 HIS A CA 1
ATOM 698 C C . HIS A 1 90 ? -0.026 -1.977 -4.513 1.00 95.88 90 HIS A C 1
ATOM 700 O O . HIS A 1 90 ? -1.206 -2.086 -4.832 1.00 95.88 90 HIS A O 1
ATOM 706 N N . LEU A 1 91 ? 0.802 -3.027 -4.425 1.00 96.19 91 LEU A N 1
ATOM 707 C CA . LEU A 1 91 ? 0.509 -4.391 -4.887 1.00 96.19 91 LEU A CA 1
ATOM 708 C C . LEU A 1 91 ? 0.214 -4.455 -6.391 1.00 96.19 91 LEU A C 1
ATOM 710 O O . LEU A 1 91 ? 0.020 -3.441 -7.060 1.00 96.19 91 LEU A O 1
ATOM 714 N N . THR A 1 92 ? 0.179 -5.662 -6.949 1.00 96.31 92 THR A N 1
ATOM 715 C CA . THR A 1 92 ? -0.209 -5.857 -8.354 1.00 96.31 92 THR A CA 1
ATOM 716 C C . THR A 1 92 ? -1.684 -5.519 -8.582 1.00 96.31 92 THR A C 1
ATOM 718 O O . THR A 1 92 ? -2.031 -5.028 -9.654 1.00 96.31 92 THR A O 1
ATOM 721 N N . SER A 1 93 ? -2.527 -5.675 -7.554 1.00 95.56 93 SER A N 1
ATOM 722 C CA . SER A 1 93 ? -3.949 -5.307 -7.554 1.00 95.56 93 SER A CA 1
ATOM 723 C C . SER A 1 93 ? -4.214 -3.811 -7.403 1.00 95.56 93 SER A C 1
ATOM 725 O O . SER A 1 93 ? -5.354 -3.381 -7.530 1.00 95.56 93 SER A O 1
ATOM 727 N N . GLY A 1 94 ? -3.211 -2.991 -7.084 1.00 96.50 94 GLY A N 1
ATOM 728 C CA . GLY A 1 94 ? -3.428 -1.571 -6.812 1.00 96.50 94 GLY A CA 1
ATOM 729 C C . GLY A 1 94 ? -4.156 -1.281 -5.497 1.00 96.50 94 GLY A C 1
ATOM 730 O O . GLY A 1 94 ? -4.397 -0.110 -5.214 1.00 96.50 94 GLY A O 1
ATOM 731 N N . MET A 1 95 ? -4.510 -2.283 -4.687 1.00 95.06 95 MET A N 1
ATOM 732 C CA . MET A 1 95 ? -5.169 -2.044 -3.398 1.00 95.06 95 MET A CA 1
ATOM 733 C C . MET A 1 95 ? -4.183 -1.564 -2.327 1.00 95.06 95 MET A C 1
ATOM 735 O O . MET A 1 95 ? -4.531 -0.734 -1.490 1.00 95.06 95 MET A O 1
ATOM 739 N N . GLY A 1 96 ? -2.928 -2.009 -2.396 1.00 93.19 96 GLY A N 1
ATOM 740 C CA . GLY A 1 96 ? -1.924 -1.700 -1.384 1.00 93.19 96 GLY A CA 1
ATOM 741 C C . GLY A 1 96 ? -2.268 -2.247 0.005 1.00 93.19 96 GLY A C 1
ATOM 742 O O . GLY A 1 96 ? -3.341 -2.786 0.265 1.00 93.19 96 GLY A O 1
ATOM 743 N N . HIS A 1 97 ? -1.330 -2.091 0.924 1.00 92.06 97 HIS A N 1
ATOM 744 C CA . HIS A 1 97 ? -1.576 -2.268 2.355 1.00 92.06 97 HIS A CA 1
ATOM 745 C C . HIS A 1 97 ? -1.923 -0.913 3.013 1.00 92.06 97 HIS A C 1
ATOM 747 O O . HIS A 1 97 ? -1.757 0.119 2.360 1.00 92.06 97 HIS A O 1
ATOM 753 N N . PRO A 1 98 ? -2.366 -0.861 4.287 1.00 89.62 98 PRO A N 1
ATOM 754 C CA . PRO A 1 98 ? -2.785 0.371 4.969 1.00 89.62 98 PRO A CA 1
ATOM 755 C C . PRO A 1 98 ? -1.754 1.509 4.994 1.00 89.62 98 PRO A C 1
ATOM 757 O O . PRO A 1 98 ? -2.115 2.678 5.129 1.00 89.62 98 PRO A O 1
ATOM 760 N N . GLU A 1 99 ? -0.461 1.207 4.861 1.00 87.56 99 GLU A N 1
ATOM 761 C CA . GLU A 1 99 ? 0.595 2.215 4.737 1.00 87.56 99 GLU A CA 1
ATOM 762 C C . GLU A 1 99 ? 0.653 2.890 3.353 1.00 87.56 99 GLU A C 1
ATOM 764 O O . GLU A 1 99 ? 1.378 3.872 3.177 1.00 87.56 99 GLU A O 1
ATOM 769 N N . SER A 1 100 ? -0.102 2.377 2.378 1.00 90.88 100 SER A N 1
ATOM 770 C CA . SER A 1 100 ? -0.130 2.800 0.978 1.00 90.88 100 SER A CA 1
ATOM 771 C C . SER A 1 100 ? -1.545 3.183 0.539 1.00 90.88 100 SER A C 1
ATOM 773 O O . SER A 1 100 ? -2.546 2.709 1.061 1.00 90.88 100 SER A O 1
ATOM 775 N N . SER A 1 101 ? -1.657 4.084 -0.439 1.00 91.62 101 SER A N 1
ATOM 776 C CA . SER A 1 101 ? -2.969 4.453 -0.992 1.00 91.62 101 SER A CA 1
ATOM 777 C C . SER A 1 101 ? -3.471 3.411 -1.996 1.00 91.62 101 SER A C 1
ATOM 779 O O . SER A 1 101 ? -2.689 2.929 -2.813 1.00 91.62 101 SER A O 1
ATOM 781 N N . GLN A 1 102 ? -4.780 3.156 -1.998 1.00 95.25 102 GLN A N 1
ATOM 782 C CA . GLN A 1 102 ? -5.462 2.397 -3.051 1.00 95.25 102 GLN A CA 1
ATOM 783 C C . GLN A 1 102 ? -5.444 3.186 -4.369 1.00 95.25 102 GLN A C 1
ATOM 785 O O . GLN A 1 102 ? -5.815 4.361 -4.398 1.00 95.25 102 GLN A O 1
ATOM 790 N N . LEU A 1 103 ? -4.992 2.547 -5.446 1.00 97.38 103 LEU A N 1
ATOM 791 C CA . LEU A 1 103 ? -4.908 3.089 -6.806 1.00 97.38 103 LEU A CA 1
ATOM 792 C C . LEU A 1 103 ? -5.897 2.439 -7.779 1.00 97.38 103 LEU A C 1
ATOM 794 O O . LEU A 1 103 ? -6.206 3.049 -8.804 1.00 97.38 103 LEU A O 1
ATOM 798 N N . ALA A 1 104 ? -6.382 1.232 -7.472 1.00 97.38 104 ALA A N 1
ATOM 799 C CA . ALA A 1 104 ? -7.295 0.484 -8.332 1.00 97.38 104 ALA A CA 1
ATOM 800 C C . ALA A 1 104 ? -8.522 1.324 -8.723 1.00 97.38 104 ALA A C 1
ATOM 802 O O . ALA A 1 104 ? -9.194 1.912 -7.873 1.00 97.38 104 ALA A O 1
ATOM 803 N N . GLY A 1 105 ? -8.789 1.418 -10.025 1.00 97.06 105 GLY A N 1
ATOM 804 C CA . GLY A 1 105 ? -9.958 2.106 -10.574 1.00 97.06 105 GLY A CA 1
ATOM 805 C C . GLY A 1 105 ? -9.947 3.634 -10.444 1.00 97.06 105 GLY A C 1
ATOM 806 O O . GLY A 1 105 ? -10.892 4.294 -10.887 1.00 97.06 105 GLY A O 1
ATOM 807 N N . LEU A 1 106 ? -8.901 4.242 -9.870 1.00 97.81 106 LEU A N 1
ATOM 808 C CA . LEU A 1 106 ? -8.781 5.698 -9.855 1.00 97.81 106 LEU A CA 1
ATOM 809 C C . LEU A 1 106 ? -8.562 6.229 -11.274 1.00 97.81 106 LEU A C 1
ATOM 811 O O . LEU A 1 106 ? -7.866 5.636 -12.092 1.00 97.81 106 LEU A O 1
ATOM 815 N N . SER A 1 107 ? -9.115 7.408 -11.574 1.00 97.81 107 SER A N 1
ATOM 816 C CA . SER A 1 107 ? -8.888 8.014 -12.889 1.00 97.81 107 SER A CA 1
ATOM 817 C C . SER A 1 107 ? -7.411 8.371 -13.094 1.00 97.81 107 SER A C 1
ATOM 819 O O . SER A 1 107 ? -6.765 8.937 -12.204 1.00 97.81 107 SER A O 1
ATOM 821 N N . VAL A 1 108 ? -6.905 8.143 -14.309 1.00 97.56 108 VAL A N 1
ATOM 822 C CA . VAL A 1 108 ? -5.541 8.535 -14.706 1.00 97.56 108 VAL A CA 1
ATOM 823 C C . VAL A 1 108 ? -5.289 10.018 -14.418 1.00 97.56 108 VAL A C 1
ATOM 825 O O . VAL A 1 108 ? -4.260 10.373 -13.854 1.00 97.56 108 VAL A O 1
ATOM 828 N N . GLY A 1 109 ? -6.256 10.893 -14.721 1.00 97.44 109 GLY A N 1
ATOM 829 C CA . GLY A 1 109 ? -6.143 12.333 -14.468 1.00 97.44 109 GLY A CA 1
ATOM 830 C C . GLY A 1 109 ? -5.985 12.688 -12.985 1.00 97.44 109 GLY A C 1
ATOM 831 O O . GLY A 1 109 ? -5.177 13.554 -12.645 1.00 97.44 109 GLY A O 1
ATOM 832 N N . TYR A 1 110 ? -6.705 12.000 -12.092 1.00 97.62 110 TYR A N 1
ATOM 833 C CA . TYR A 1 110 ? -6.534 12.180 -10.649 1.00 97.62 110 TYR A CA 1
ATOM 834 C C . TYR A 1 110 ? -5.129 11.768 -10.207 1.00 97.62 110 TYR A C 1
ATOM 836 O O . TYR A 1 110 ? -4.455 12.538 -9.521 1.00 97.62 110 TYR A O 1
ATOM 844 N N . MET A 1 111 ? -4.665 10.590 -10.627 1.00 97.50 111 MET A N 1
ATOM 845 C CA . MET A 1 111 ? -3.356 10.085 -10.219 1.00 97.50 111 MET A CA 1
ATOM 846 C C . MET A 1 111 ? -2.199 10.904 -10.805 1.00 97.50 111 MET A C 1
ATOM 848 O O . MET A 1 111 ? -1.247 11.203 -10.087 1.00 97.50 111 MET A O 1
ATOM 852 N N . LEU A 1 112 ? -2.312 11.365 -12.057 1.00 96.31 112 LEU A N 1
ATOM 853 C CA . LEU A 1 112 ? -1.355 12.294 -12.669 1.00 96.31 112 LEU A CA 1
ATOM 854 C C . LEU A 1 112 ? -1.240 13.571 -11.840 1.00 96.31 112 LEU A C 1
ATOM 856 O O . LEU A 1 112 ? -0.138 14.049 -11.565 1.00 96.31 112 LEU A O 1
ATOM 860 N N . ARG A 1 113 ? -2.381 14.103 -11.384 1.00 97.12 113 ARG A N 1
ATOM 861 C CA . ARG A 1 113 ? -2.385 15.266 -10.503 1.00 97.12 113 ARG A CA 1
ATOM 862 C C . ARG A 1 113 ? -1.679 14.975 -9.180 1.00 97.12 113 ARG A C 1
ATOM 864 O O . ARG A 1 113 ? -0.890 15.808 -8.746 1.00 97.12 113 ARG A O 1
ATOM 871 N N . GLN A 1 114 ? -1.911 13.810 -8.571 1.00 97.19 114 GLN A N 1
ATOM 872 C CA . GLN A 1 114 ? -1.224 13.433 -7.333 1.00 97.19 114 GLN A CA 1
ATOM 873 C C . GLN A 1 114 ? 0.293 13.338 -7.530 1.00 97.19 114 GLN A C 1
ATOM 875 O O . GLN A 1 114 ? 1.033 13.888 -6.719 1.00 97.19 114 GLN A O 1
ATOM 880 N N . MET A 1 115 ? 0.763 12.728 -8.622 1.00 96.88 115 MET A N 1
ATOM 881 C CA . MET A 1 115 ? 2.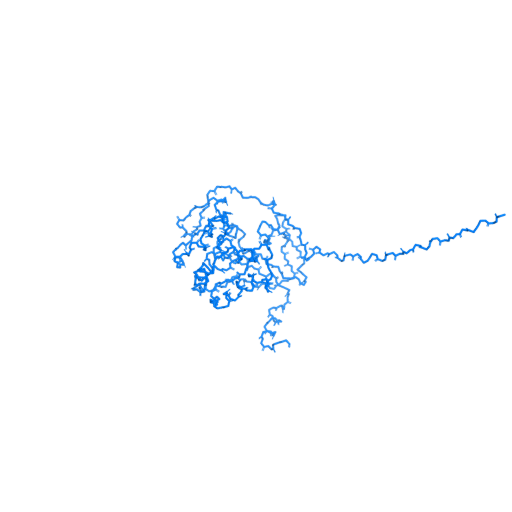193 12.653 -8.949 1.00 96.88 115 MET A CA 1
ATOM 882 C C . MET A 1 115 ? 2.818 14.041 -9.146 1.00 96.88 115 MET A C 1
ATOM 884 O O . MET A 1 115 ? 3.891 14.317 -8.610 1.00 96.88 115 MET A O 1
ATOM 888 N N . ALA A 1 116 ? 2.129 14.953 -9.837 1.00 96.31 116 ALA A N 1
ATOM 889 C CA . ALA A 1 116 ? 2.576 16.338 -9.991 1.00 96.31 116 ALA A CA 1
ATOM 890 C C . ALA A 1 116 ? 2.587 17.110 -8.656 1.00 96.31 116 ALA A C 1
ATOM 892 O O . ALA A 1 116 ? 3.508 17.888 -8.380 1.00 96.31 116 ALA A O 1
ATOM 893 N N . ASP A 1 117 ? 1.586 16.890 -7.801 1.00 97.88 117 ASP A N 1
ATOM 894 C CA . ASP A 1 117 ? 1.518 17.503 -6.475 1.00 97.88 117 ASP A CA 1
ATOM 895 C C . ASP A 1 117 ? 2.615 16.948 -5.548 1.00 97.88 117 ASP A C 1
ATOM 897 O O . ASP A 1 117 ? 3.199 17.713 -4.780 1.00 97.88 117 ASP A O 1
ATOM 901 N N . PHE A 1 118 ? 2.976 15.664 -5.653 1.00 97.38 118 PHE A N 1
ATOM 902 C CA . PHE A 1 118 ? 4.159 15.117 -4.984 1.00 97.38 118 PHE A CA 1
ATOM 903 C C . PHE A 1 118 ? 5.452 15.729 -5.535 1.00 97.38 118 PHE A C 1
ATOM 905 O O . PHE A 1 118 ? 6.248 16.241 -4.751 1.00 97.38 118 PHE A O 1
ATOM 912 N N . ARG A 1 119 ? 5.646 15.790 -6.856 1.00 95.94 119 ARG A N 1
ATOM 913 C CA . ARG A 1 119 ? 6.882 16.331 -7.455 1.00 95.94 119 ARG A CA 1
ATOM 914 C C . ARG A 1 119 ? 7.104 17.804 -7.110 1.00 95.94 119 ARG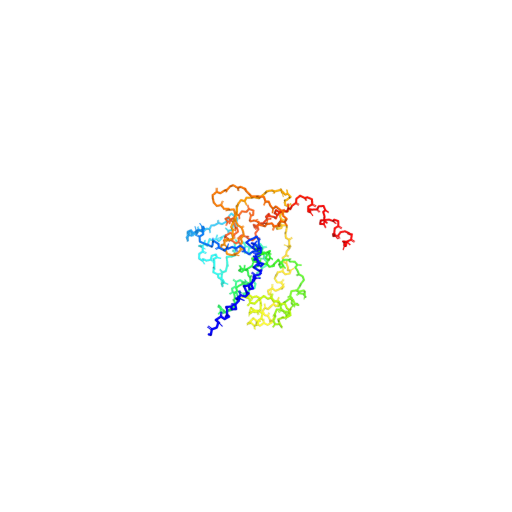 A C 1
ATOM 916 O O . ARG A 1 119 ? 8.222 18.232 -6.859 1.00 95.94 119 ARG A O 1
ATOM 923 N N . SER A 1 120 ? 6.034 18.597 -7.075 1.00 96.81 120 SER A N 1
ATOM 924 C CA . SER A 1 120 ? 6.097 20.013 -6.675 1.00 96.81 120 SER A CA 1
ATOM 925 C C . SER A 1 120 ? 6.179 20.219 -5.158 1.00 96.81 120 SER A C 1
ATOM 927 O O . SER A 1 120 ? 6.419 21.330 -4.682 1.00 96.81 120 SER A O 1
ATOM 929 N N . GLY A 1 121 ? 5.932 19.165 -4.379 1.00 96.56 121 GLY A N 1
ATOM 930 C CA . GLY A 1 121 ? 5.798 19.230 -2.934 1.00 96.56 121 GLY A CA 1
ATOM 931 C C . GLY A 1 121 ? 4.509 19.902 -2.453 1.00 96.56 121 GLY A C 1
ATOM 932 O O . GLY A 1 121 ? 4.430 20.222 -1.266 1.00 96.56 121 GLY A O 1
ATOM 933 N N . ALA A 1 122 ? 3.512 20.129 -3.310 1.00 97.94 122 ALA A N 1
ATOM 934 C CA . ALA A 1 122 ? 2.171 20.533 -2.882 1.00 97.94 122 ALA A CA 1
ATOM 935 C C . ALA A 1 122 ? 1.512 19.448 -2.009 1.00 97.94 122 ALA A C 1
ATOM 937 O O . ALA A 1 122 ? 0.873 19.764 -1.006 1.00 97.94 122 ALA A O 1
ATOM 938 N N . ARG A 1 123 ? 1.759 18.171 -2.329 1.00 97.12 123 ARG A N 1
ATOM 939 C CA . ARG A 1 123 ? 1.456 17.013 -1.483 1.00 97.12 123 ARG A CA 1
ATOM 940 C C . ARG A 1 123 ? 2.743 16.511 -0.822 1.00 97.12 123 ARG A C 1
ATOM 942 O O . ARG A 1 123 ? 3.796 16.425 -1.456 1.00 97.12 123 ARG A O 1
ATOM 949 N N . LYS A 1 124 ? 2.679 16.226 0.482 1.00 96.12 124 LYS A N 1
ATOM 950 C CA . LYS A 1 124 ? 3.841 15.825 1.287 1.00 96.12 124 LYS A CA 1
ATOM 951 C C . LYS A 1 124 ? 3.819 14.325 1.564 1.00 96.12 124 LYS A C 1
ATOM 953 O O . LYS A 1 124 ? 2.922 13.840 2.238 1.00 96.12 124 LYS A O 1
ATOM 958 N N . ASP A 1 125 ? 4.853 13.648 1.094 1.00 93.19 125 ASP A N 1
ATOM 959 C CA . ASP A 1 125 ? 5.304 12.322 1.501 1.00 93.19 125 ASP A CA 1
ATOM 960 C C . ASP A 1 125 ? 6.825 12.266 1.302 1.00 93.19 125 ASP A C 1
ATOM 962 O O . ASP A 1 125 ? 7.350 11.881 0.255 1.00 93.19 125 ASP A O 1
ATOM 966 N N . ARG A 1 126 ? 7.534 12.749 2.322 1.00 89.38 126 ARG A N 1
ATOM 967 C CA . ARG A 1 126 ? 8.970 13.043 2.243 1.00 89.38 126 ARG A CA 1
ATOM 968 C C . ARG A 1 126 ? 9.832 11.795 2.081 1.00 89.38 126 ARG A C 1
ATOM 970 O O . ARG A 1 126 ? 11.003 11.936 1.749 1.00 89.38 126 ARG A O 1
ATOM 977 N N . PHE A 1 127 ? 9.285 10.619 2.378 1.00 88.88 127 PHE A N 1
ATOM 978 C CA . PHE A 1 127 ? 10.048 9.379 2.419 1.00 88.88 127 PHE A CA 1
ATOM 979 C C . PHE A 1 127 ? 9.904 8.566 1.137 1.00 88.88 127 PHE A C 1
ATOM 981 O O . PHE A 1 127 ? 10.882 7.944 0.732 1.00 88.88 127 PHE A O 1
ATOM 988 N N . TRP A 1 128 ? 8.737 8.602 0.486 1.00 92.19 128 TRP A N 1
ATOM 989 C CA . TRP A 1 128 ? 8.469 7.735 -0.662 1.00 92.19 128 TRP A CA 1
ATOM 990 C C . TRP A 1 128 ? 8.049 8.516 -1.898 1.00 92.19 128 TRP A C 1
ATOM 992 O O . TRP A 1 128 ? 8.843 8.672 -2.824 1.00 92.19 128 TRP A O 1
ATOM 1002 N N . MET A 1 129 ? 6.828 9.045 -1.931 1.00 95.56 129 MET A N 1
ATOM 1003 C CA . MET A 1 129 ? 6.274 9.561 -3.179 1.00 95.56 129 MET A CA 1
ATOM 1004 C C . MET A 1 129 ? 6.905 10.877 -3.635 1.00 95.56 129 MET A C 1
ATOM 1006 O O . MET A 1 129 ? 7.038 11.064 -4.842 1.00 95.56 129 MET A O 1
ATOM 1010 N N . ASN A 1 130 ? 7.364 11.762 -2.732 1.00 96.12 130 ASN A N 1
ATOM 1011 C CA . ASN A 1 130 ? 8.140 12.939 -3.153 1.00 96.12 130 ASN A CA 1
ATOM 1012 C C . ASN A 1 130 ? 9.415 12.519 -3.927 1.00 96.12 130 ASN A C 1
ATOM 1014 O O . ASN A 1 130 ? 9.489 12.847 -5.112 1.00 96.12 130 ASN A O 1
ATOM 1018 N N . PRO A 1 131 ? 10.369 11.749 -3.354 1.00 94.81 131 PRO A N 1
ATOM 1019 C CA . PRO A 1 131 ? 11.581 11.363 -4.084 1.00 94.81 131 PRO A CA 1
ATOM 1020 C C . PRO A 1 131 ? 11.308 10.470 -5.306 1.00 94.81 131 PRO A C 1
ATOM 1022 O O . PRO A 1 131 ? 11.961 10.645 -6.331 1.00 94.81 131 PRO A O 1
ATOM 1025 N N . ILE A 1 132 ? 10.320 9.564 -5.252 1.00 94.88 132 ILE A N 1
ATOM 1026 C CA . ILE A 1 132 ? 9.927 8.746 -6.416 1.00 94.88 132 ILE A CA 1
ATOM 1027 C C . ILE A 1 132 ? 9.452 9.638 -7.567 1.00 94.88 132 ILE A C 1
ATOM 1029 O O . ILE A 1 132 ? 9.891 9.471 -8.702 1.00 94.88 132 ILE A O 1
ATOM 1033 N N . SER A 1 133 ? 8.585 10.613 -7.284 1.00 94.62 133 SER A N 1
ATOM 1034 C CA . SER A 1 133 ? 8.071 11.528 -8.307 1.00 94.62 133 SER A CA 1
ATOM 1035 C C . SER A 1 133 ? 9.159 12.449 -8.884 1.00 94.62 133 SER A C 1
ATOM 1037 O O . SER A 1 133 ? 9.098 12.819 -10.056 1.00 94.62 133 SER A O 1
ATOM 1039 N N . GLU A 1 134 ? 10.178 12.808 -8.102 1.00 93.75 134 GLU A N 1
ATOM 1040 C CA . GLU A 1 134 ? 11.324 13.590 -8.581 1.00 93.75 134 GLU A CA 1
ATOM 1041 C C . GLU A 1 134 ? 12.251 12.766 -9.487 1.00 93.75 134 GLU A C 1
ATOM 1043 O O . GLU A 1 134 ? 12.699 13.270 -10.516 1.00 93.75 134 GLU A O 1
ATOM 1048 N N . ALA A 1 135 ? 12.519 11.507 -9.127 1.00 93.50 135 ALA A N 1
ATOM 1049 C CA . ALA A 1 135 ? 13.460 10.642 -9.839 1.00 93.50 135 ALA A CA 1
ATOM 1050 C C . ALA A 1 135 ? 12.874 9.991 -11.102 1.00 93.50 135 ALA A C 1
ATOM 1052 O O . ALA A 1 135 ? 13.603 9.740 -12.060 1.00 93.50 135 ALA A O 1
ATOM 1053 N N . LEU A 1 136 ? 11.572 9.697 -11.109 1.00 91.94 136 LEU A N 1
ATOM 1054 C CA . LEU A 1 136 ? 10.913 8.981 -12.197 1.00 91.94 136 LEU A CA 1
ATOM 1055 C C . LEU A 1 136 ? 10.466 9.955 -13.303 1.00 91.94 136 LEU A C 1
ATOM 1057 O O . LEU A 1 136 ? 9.664 10.847 -13.003 1.00 91.94 136 LEU A O 1
ATOM 1061 N N . PRO A 1 137 ? 10.914 9.800 -14.566 1.00 90.06 137 PRO A N 1
ATOM 1062 C CA . PRO A 1 137 ? 10.446 10.633 -15.674 1.00 90.06 137 PRO A CA 1
ATOM 1063 C C . PRO A 1 137 ? 8.935 10.482 -15.921 1.00 90.06 137 PRO A C 1
ATOM 1065 O O . PRO A 1 137 ? 8.335 9.453 -15.610 1.00 90.06 137 PRO A O 1
ATOM 1068 N N . GLU A 1 138 ? 8.300 11.528 -16.451 1.00 86.62 138 GLU A N 1
ATOM 1069 C CA . GLU A 1 138 ? 6.834 11.615 -16.556 1.00 86.62 138 GLU A CA 1
ATOM 1070 C C . GLU A 1 138 ? 6.232 10.568 -17.502 1.00 86.62 138 GLU A C 1
ATOM 1072 O O . GLU A 1 138 ? 5.144 10.057 -17.245 1.00 86.62 138 GLU A O 1
ATOM 1077 N N . GLU A 1 139 ? 6.961 10.167 -18.542 1.00 83.50 139 GLU A N 1
ATOM 1078 C CA . GLU A 1 139 ? 6.544 9.106 -19.458 1.00 83.50 139 GLU A CA 1
ATOM 1079 C C . GLU A 1 139 ? 6.340 7.752 -18.757 1.00 83.50 139 GLU A C 1
ATOM 1081 O O . GLU A 1 139 ? 5.463 6.982 -19.148 1.00 83.50 139 GLU A O 1
ATOM 1086 N N . TYR A 1 140 ? 7.083 7.480 -17.678 1.00 88.56 140 TYR A N 1
ATOM 1087 C CA . TYR A 1 140 ? 6.904 6.264 -16.883 1.00 88.56 140 TYR A CA 1
ATOM 1088 C C . TYR A 1 140 ? 5.707 6.365 -15.939 1.00 88.56 140 TYR A C 1
ATOM 1090 O O . TYR A 1 140 ? 5.140 5.340 -15.566 1.00 88.56 140 TYR A O 1
ATOM 1098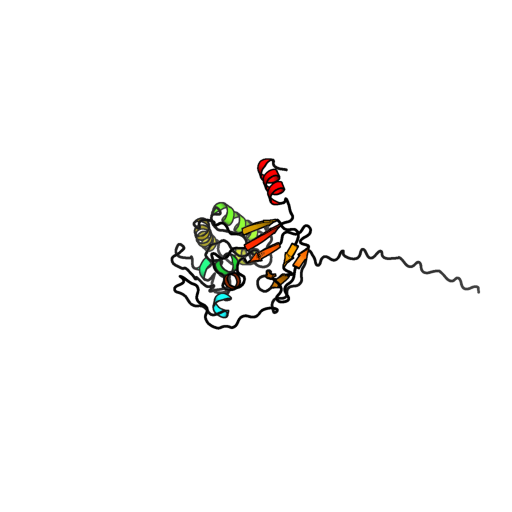 N N . TRP A 1 141 ? 5.281 7.579 -15.568 1.00 91.00 141 TRP A N 1
ATOM 1099 C CA . TRP A 1 141 ? 4.068 7.745 -14.770 1.00 91.00 141 TRP A CA 1
ATOM 1100 C C . TRP A 1 141 ? 2.876 7.228 -15.553 1.00 91.00 141 TRP A C 1
ATOM 1102 O O . TRP A 1 141 ? 2.130 6.397 -15.053 1.00 91.00 141 TRP A O 1
ATOM 1112 N N . GLN A 1 142 ? 2.723 7.681 -16.797 1.00 92.31 142 GLN A N 1
ATOM 1113 C CA . GLN A 1 142 ? 1.526 7.397 -17.577 1.00 92.31 142 GLN A CA 1
ATOM 1114 C C . GLN A 1 142 ? 1.256 5.892 -17.705 1.00 92.31 142 GLN A C 1
ATOM 1116 O O . GLN A 1 142 ? 0.141 5.465 -17.422 1.00 92.31 142 GLN A O 1
ATOM 1121 N N . ALA A 1 143 ? 2.279 5.088 -18.007 1.00 94.38 143 ALA A N 1
ATOM 1122 C CA . ALA A 1 143 ? 2.133 3.636 -18.100 1.00 94.38 143 ALA A CA 1
ATOM 1123 C C . ALA A 1 143 ? 1.664 2.997 -16.778 1.00 94.38 143 ALA A C 1
ATOM 1125 O O . ALA A 1 143 ? 0.751 2.173 -16.781 1.00 94.38 143 ALA A O 1
ATOM 1126 N N . ALA A 1 144 ? 2.246 3.394 -15.640 1.00 96.19 144 ALA A N 1
ATOM 1127 C CA . ALA A 1 144 ? 1.838 2.887 -14.327 1.00 96.19 144 ALA A CA 1
ATOM 1128 C C . ALA A 1 144 ? 0.400 3.288 -13.974 1.00 96.19 144 ALA A C 1
ATOM 1130 O O . ALA A 1 144 ? -0.372 2.492 -13.444 1.00 96.19 144 ALA A O 1
ATOM 1131 N N . LEU A 1 145 ? 0.037 4.536 -14.267 1.00 97.00 145 LEU A N 1
ATOM 1132 C CA . LEU A 1 145 ? -1.273 5.078 -13.934 1.00 97.00 145 LEU A CA 1
ATOM 1133 C C . LEU A 1 145 ? -2.378 4.480 -14.807 1.00 97.00 145 LEU A C 1
ATOM 1135 O O . LEU A 1 145 ? -3.462 4.212 -14.301 1.00 97.00 145 LEU A O 1
ATOM 1139 N N . GLU A 1 146 ? -2.116 4.248 -16.092 1.00 96.88 146 GLU A N 1
ATOM 1140 C CA . GLU A 1 146 ? -3.042 3.548 -16.988 1.00 96.88 146 GLU A CA 1
ATOM 1141 C C . GLU A 1 146 ? -3.260 2.096 -16.550 1.00 96.88 146 GLU A C 1
ATOM 1143 O O . GLU A 1 146 ? -4.398 1.631 -16.559 1.00 96.88 146 GLU A O 1
ATOM 1148 N N . TYR A 1 147 ? -2.202 1.416 -16.093 1.00 97.50 147 TYR A N 1
ATOM 1149 C CA . TYR A 1 147 ? -2.304 0.075 -15.517 1.00 97.50 147 TYR A CA 1
ATOM 1150 C C . TYR A 1 147 ? -3.250 0.048 -14.307 1.00 97.50 147 TYR A C 1
ATOM 1152 O O . TYR A 1 147 ? -4.247 -0.667 -14.337 1.00 97.50 147 TYR A O 1
ATOM 1160 N N . TYR A 1 148 ? -3.004 0.866 -13.275 1.00 97.94 148 TYR A N 1
ATOM 1161 C CA . TYR A 1 148 ? -3.838 0.857 -12.064 1.00 97.94 148 TYR A CA 1
ATOM 1162 C C . TYR A 1 148 ? -5.268 1.357 -12.303 1.00 97.94 148 TYR A C 1
ATOM 1164 O O . TYR A 1 148 ? -6.208 0.849 -11.693 1.00 97.94 148 TYR A O 1
ATOM 1172 N N . ALA A 1 149 ? -5.453 2.315 -13.216 1.00 97.94 149 ALA A N 1
ATOM 1173 C CA . ALA A 1 149 ? -6.778 2.813 -13.581 1.00 97.94 149 ALA A CA 1
ATOM 1174 C C . ALA A 1 149 ? -7.656 1.743 -14.248 1.00 97.94 149 ALA A C 1
ATOM 1176 O O . ALA A 1 149 ? -8.880 1.843 -14.192 1.00 97.94 149 ALA A O 1
ATOM 1177 N N . ALA A 1 150 ? -7.044 0.745 -14.892 1.00 97.38 150 ALA A N 1
ATOM 1178 C CA . ALA A 1 150 ? -7.750 -0.355 -15.538 1.00 97.38 150 ALA A CA 1
ATOM 1179 C C . ALA A 1 150 ? -8.122 -1.494 -14.574 1.00 97.38 150 ALA A C 1
ATOM 1181 O O . ALA A 1 150 ? -8.890 -2.374 -14.961 1.00 97.38 150 ALA A O 1
ATOM 1182 N N . ILE A 1 151 ? -7.594 -1.494 -13.345 1.00 96.62 151 ILE A N 1
ATOM 1183 C CA . ILE A 1 151 ? -7.920 -2.515 -12.349 1.00 96.62 151 ILE A CA 1
ATOM 1184 C C . ILE A 1 151 ? -9.294 -2.229 -11.751 1.00 96.62 151 ILE A C 1
ATOM 1186 O O . ILE A 1 151 ? -9.580 -1.107 -11.330 1.00 96.62 151 ILE A O 1
ATOM 1190 N N . GLU A 1 152 ? -10.136 -3.258 -11.690 1.00 94.19 152 GLU A N 1
ATOM 1191 C CA . GLU A 1 152 ? -11.416 -3.183 -10.998 1.00 94.19 152 GLU A CA 1
ATOM 1192 C C . GLU A 1 152 ? -11.186 -3.177 -9.476 1.00 94.19 152 GLU A C 1
ATOM 1194 O O . GLU A 1 152 ? -10.528 -4.083 -8.956 1.00 94.19 152 GLU A O 1
ATOM 1199 N N . PRO A 1 153 ? -11.680 -2.161 -8.745 1.00 92.62 153 PRO A N 1
ATOM 1200 C CA . PRO A 1 153 ? -11.555 -2.133 -7.297 1.00 92.62 153 PRO A CA 1
ATOM 1201 C C . PRO A 1 153 ? -12.413 -3.236 -6.672 1.00 92.62 153 PRO A C 1
ATOM 1203 O O . PRO A 1 153 ? -13.542 -3.480 -7.096 1.00 92.62 153 PRO A O 1
ATOM 1206 N N . ILE A 1 154 ? -11.882 -3.859 -5.626 1.00 91.94 154 ILE A N 1
ATOM 1207 C CA . ILE A 1 154 ? -12.567 -4.892 -4.845 1.00 91.94 154 ILE A CA 1
ATOM 1208 C C . ILE A 1 154 ? -12.864 -4.392 -3.430 1.00 91.94 154 ILE A C 1
ATOM 1210 O O . ILE A 1 154 ? -12.242 -3.439 -2.953 1.00 91.94 154 ILE A O 1
ATOM 1214 N N . ASP A 1 155 ? -13.789 -5.058 -2.741 1.00 91.25 155 ASP A N 1
ATOM 1215 C CA . ASP A 1 155 ? -13.990 -4.843 -1.309 1.00 91.25 155 ASP A CA 1
ATOM 1216 C C . ASP A 1 155 ? -12.731 -5.303 -0.559 1.00 91.25 155 ASP A C 1
ATOM 1218 O O . ASP A 1 155 ? -12.403 -6.486 -0.537 1.00 91.25 155 ASP A O 1
ATOM 1222 N N . TRP A 1 156 ? -11.988 -4.343 -0.003 1.00 94.00 156 TRP A N 1
ATOM 1223 C CA . TRP A 1 156 ? -10.675 -4.581 0.617 1.00 94.00 156 TRP A CA 1
ATOM 1224 C C . TRP A 1 156 ? -10.670 -4.465 2.130 1.00 94.00 156 TRP A C 1
ATOM 1226 O O . TRP A 1 156 ? -9.785 -5.007 2.786 1.00 94.00 156 TRP A O 1
ATOM 1236 N N . VAL A 1 157 ? -11.612 -3.694 2.673 1.00 94.69 157 VAL A N 1
ATOM 1237 C CA . VAL A 1 157 ? -11.670 -3.398 4.100 1.00 94.69 157 VAL A CA 1
ATOM 1238 C C . VAL A 1 157 ? -13.049 -3.740 4.638 1.00 94.69 157 VAL A C 1
ATOM 1240 O O . VAL A 1 157 ? -14.029 -3.063 4.320 1.00 94.69 157 VAL A O 1
ATOM 1243 N N . GLU A 1 158 ? -13.122 -4.753 5.497 1.00 95.00 158 GLU A N 1
ATOM 1244 C CA . GLU A 1 158 ? -14.318 -5.048 6.278 1.00 95.00 158 GLU A CA 1
ATOM 1245 C C . GLU A 1 158 ? -14.351 -4.165 7.532 1.00 95.00 158 GLU A C 1
ATOM 1247 O O . GLU A 1 158 ? -13.446 -4.194 8.366 1.00 95.00 158 GLU A O 1
ATOM 1252 N N . VAL A 1 159 ? -15.413 -3.378 7.710 1.00 96.38 159 VAL A N 1
ATOM 1253 C CA . VAL A 1 159 ? -15.581 -2.550 8.914 1.00 96.38 159 VAL A CA 1
ATOM 1254 C C . VAL A 1 159 ? -16.389 -3.309 9.961 1.00 96.38 159 VAL A C 1
ATOM 1256 O O . VAL A 1 159 ? -17.576 -3.568 9.768 1.00 96.38 159 VAL A O 1
ATOM 1259 N N . THR A 1 160 ? -15.771 -3.586 11.109 1.00 97.12 160 THR A N 1
ATOM 1260 C CA . THR A 1 160 ? -16.417 -4.248 12.250 1.00 97.12 160 THR A CA 1
ATOM 1261 C C . THR A 1 160 ? -16.552 -3.287 13.427 1.00 97.12 160 THR A C 1
ATOM 1263 O O . THR A 1 160 ? -15.565 -2.747 13.925 1.00 97.12 160 THR A O 1
ATOM 1266 N N . GLU A 1 161 ? -17.777 -3.087 13.918 1.00 98.12 161 GLU A N 1
ATOM 1267 C CA . GLU A 1 161 ? -18.009 -2.320 15.144 1.00 98.12 161 GLU A CA 1
ATOM 1268 C C . GLU A 1 161 ? -17.745 -3.173 16.391 1.00 98.12 161 GLU A C 1
ATOM 1270 O O . GLU A 1 161 ? -18.293 -4.266 16.531 1.00 98.12 161 GLU A O 1
ATOM 1275 N N . THR A 1 162 ? -16.916 -2.676 17.309 1.00 97.94 162 THR A N 1
ATOM 1276 C CA . THR A 1 162 ? -16.576 -3.379 18.553 1.00 97.94 162 THR A CA 1
ATOM 1277 C C . THR A 1 162 ? -16.170 -2.409 19.664 1.00 97.94 162 THR A C 1
ATOM 1279 O O . THR A 1 162 ? -15.698 -1.301 19.408 1.00 97.94 162 THR A O 1
ATOM 1282 N N . ASP A 1 163 ? -16.305 -2.845 20.917 1.00 97.69 163 ASP A N 1
ATOM 1283 C CA . ASP A 1 163 ? -15.777 -2.137 22.090 1.00 97.69 163 ASP A CA 1
ATOM 1284 C C . ASP A 1 163 ? -14.329 -2.546 22.427 1.00 97.69 163 ASP A C 1
ATOM 1286 O O . ASP A 1 163 ? -13.603 -1.815 23.109 1.00 97.69 163 ASP A O 1
ATOM 1290 N N . THR A 1 164 ? -13.884 -3.714 21.953 1.00 97.25 164 THR A N 1
ATOM 1291 C CA . THR A 1 164 ? -12.563 -4.290 22.252 1.00 97.25 164 THR A CA 1
ATOM 1292 C C . THR A 1 164 ? -11.896 -4.851 21.006 1.00 97.25 164 THR A C 1
ATOM 1294 O O . THR A 1 164 ? -12.567 -5.383 20.125 1.00 97.25 164 THR A O 1
ATOM 1297 N N . VAL A 1 165 ? -10.570 -4.815 20.981 1.00 96.88 165 VAL A N 1
ATOM 1298 C CA . VAL A 1 165 ? -9.727 -5.367 19.912 1.00 96.88 165 VAL A CA 1
ATOM 1299 C C . VAL A 1 165 ? -8.693 -6.330 20.484 1.00 96.88 165 VAL A C 1
ATOM 1301 O O . VAL A 1 165 ? -8.412 -6.273 21.685 1.00 96.88 165 VAL A O 1
ATOM 1304 N N . PRO A 1 166 ? -8.089 -7.203 19.663 1.00 96.12 166 PRO A N 1
ATOM 1305 C CA . PRO A 1 166 ? -6.912 -7.950 20.079 1.00 96.12 166 PRO A CA 1
ATOM 1306 C C . PRO A 1 166 ? -5.795 -7.007 20.536 1.00 96.12 166 PRO A C 1
ATOM 1308 O O . PRO A 1 166 ? -5.600 -5.926 19.967 1.00 96.12 166 PRO A O 1
ATOM 1311 N N . LYS A 1 167 ? -5.022 -7.427 21.541 1.00 94.75 167 LYS A N 1
ATOM 1312 C CA . LYS A 1 167 ? -3.726 -6.794 21.807 1.00 94.75 167 LYS A CA 1
ATOM 1313 C C . LYS A 1 167 ? -2.875 -6.868 20.549 1.00 94.75 167 LYS A C 1
ATOM 1315 O O . LYS A 1 167 ? -2.945 -7.843 19.802 1.00 94.75 167 LYS A O 1
ATOM 1320 N N . ASN A 1 168 ? -2.116 -5.815 20.296 1.00 93.81 168 ASN A N 1
ATOM 1321 C CA . ASN A 1 168 ? -1.550 -5.580 18.980 1.00 93.81 168 ASN A CA 1
ATOM 1322 C C . ASN A 1 168 ? -0.237 -4.805 19.057 1.00 93.81 168 ASN A C 1
ATOM 1324 O O . ASN A 1 168 ? 0.054 -4.166 20.064 1.00 93.81 168 ASN A O 1
ATOM 1328 N N . TYR A 1 169 ? 0.531 -4.874 17.977 1.00 92.25 169 TYR A N 1
ATOM 1329 C CA . TYR A 1 169 ? 1.788 -4.153 17.796 1.00 92.25 169 TYR A CA 1
ATOM 1330 C C . TYR A 1 169 ? 1.898 -3.663 16.350 1.00 92.25 169 TYR A C 1
ATOM 1332 O O . TYR A 1 169 ? 1.168 -4.133 15.472 1.00 92.25 169 TYR A O 1
ATOM 1340 N N . VAL A 1 170 ? 2.804 -2.716 16.097 1.00 91.31 170 VAL A N 1
ATOM 1341 C CA . VAL A 1 170 ? 3.133 -2.276 14.735 1.00 91.31 170 VAL A CA 1
ATOM 1342 C C . VAL A 1 170 ? 4.400 -2.994 14.287 1.00 91.31 170 VAL A C 1
ATOM 1344 O O . VAL A 1 170 ? 5.478 -2.760 14.831 1.00 91.31 170 VAL A O 1
ATOM 1347 N N . GLY A 1 171 ? 4.259 -3.900 13.324 1.00 89.69 171 GLY A N 1
ATOM 1348 C CA . GLY A 1 171 ? 5.333 -4.761 12.841 1.00 89.69 171 GLY A CA 1
ATOM 1349 C C . GLY A 1 171 ? 6.044 -4.223 11.601 1.00 89.69 171 GLY A C 1
ATOM 1350 O O . GLY A 1 171 ? 5.920 -3.055 11.218 1.00 89.69 171 GLY A O 1
ATOM 1351 N N . LYS A 1 172 ? 6.790 -5.120 10.942 1.00 83.62 172 LYS A N 1
ATOM 1352 C CA . LYS A 1 172 ? 7.458 -4.848 9.663 1.00 83.62 172 LYS A CA 1
ATOM 1353 C C . LYS A 1 172 ? 6.443 -4.341 8.630 1.00 83.62 172 LYS A C 1
ATOM 1355 O O . LYS A 1 172 ? 5.324 -4.839 8.548 1.00 83.62 172 LYS A O 1
ATOM 1360 N N . GLY A 1 173 ? 6.839 -3.333 7.852 1.00 81.94 173 GLY A N 1
ATOM 1361 C CA . GLY A 1 173 ? 5.952 -2.679 6.881 1.00 81.94 173 GLY A CA 1
ATOM 1362 C C . GLY A 1 173 ? 5.032 -1.616 7.489 1.00 81.94 173 GLY A C 1
ATOM 1363 O O . GLY A 1 173 ? 4.229 -1.045 6.769 1.00 81.94 173 GLY A O 1
ATOM 1364 N N . ARG A 1 174 ? 5.176 -1.296 8.786 1.00 85.69 174 ARG A N 1
ATOM 1365 C CA . ARG A 1 174 ? 4.324 -0.333 9.518 1.00 85.69 174 ARG A CA 1
ATOM 1366 C C . ARG A 1 174 ? 2.845 -0.731 9.588 1.00 85.69 174 ARG A C 1
ATOM 1368 O O . ARG A 1 174 ? 1.994 0.110 9.866 1.00 85.69 174 ARG A O 1
ATOM 1375 N N . MET A 1 175 ? 2.560 -2.013 9.393 1.00 90.38 175 MET A N 1
ATOM 1376 C CA . MET A 1 175 ? 1.234 -2.596 9.557 1.00 90.38 175 MET A CA 1
ATOM 1377 C C . MET A 1 175 ? 1.012 -3.047 10.996 1.00 90.38 175 MET A C 1
ATOM 1379 O O . MET A 1 175 ? 1.956 -3.332 11.738 1.00 90.38 175 MET A O 1
ATOM 1383 N N . ARG A 1 176 ? -0.256 -3.113 11.391 1.00 92.69 176 ARG A N 1
ATOM 1384 C CA . ARG A 1 176 ? -0.665 -3.551 12.721 1.00 92.69 176 ARG A CA 1
ATOM 1385 C C . ARG A 1 176 ? -1.043 -5.025 12.701 1.00 92.69 176 ARG A C 1
ATOM 1387 O O . ARG A 1 176 ? -1.841 -5.451 11.876 1.00 92.69 176 ARG A O 1
ATOM 1394 N N . PHE A 1 177 ? -0.503 -5.776 13.653 1.00 93.81 177 PHE A N 1
ATOM 1395 C CA . PHE A 1 177 ? -0.715 -7.215 13.778 1.00 93.81 177 PHE A CA 1
ATOM 1396 C C . PHE A 1 177 ? -1.199 -7.576 15.179 1.00 93.81 177 PHE A C 1
ATOM 1398 O O . PHE A 1 177 ? -0.999 -6.827 16.140 1.00 93.81 177 PHE A O 1
ATOM 1405 N N . VAL A 1 178 ? -1.834 -8.741 15.298 1.00 94.12 178 VAL A N 1
ATOM 1406 C CA . VAL A 1 178 ? -2.210 -9.313 16.594 1.00 94.12 178 VAL A CA 1
ATOM 1407 C C . VAL A 1 178 ? -0.944 -9.721 17.345 1.00 94.12 178 VAL A C 1
ATOM 1409 O O . VAL A 1 178 ? -0.071 -10.387 16.797 1.00 94.12 178 VAL A O 1
ATOM 1412 N N . HIS A 1 179 ? -0.842 -9.316 18.607 1.00 93.62 179 HIS A N 1
ATOM 1413 C CA . HIS A 1 179 ? 0.305 -9.633 19.446 1.00 93.62 179 HIS A CA 1
ATOM 1414 C C . HIS A 1 179 ? 0.338 -11.141 19.772 1.00 93.62 179 HIS A C 1
ATOM 1416 O O . HIS A 1 179 ? -0.702 -11.687 20.155 1.00 93.62 179 HIS A O 1
ATOM 1422 N N . PRO A 1 180 ? 1.501 -11.820 19.690 1.00 91.56 180 PRO A N 1
ATOM 1423 C CA . PRO A 1 180 ? 1.610 -13.269 19.900 1.00 91.56 180 PRO A CA 1
ATOM 1424 C C . PRO A 1 180 ? 1.193 -13.730 21.306 1.00 91.56 180 PRO A C 1
ATOM 1426 O O . PRO A 1 180 ? 0.626 -14.810 21.451 1.00 91.56 180 PRO A O 1
ATOM 1429 N N . ASP A 1 181 ? 1.391 -12.899 22.335 1.00 93.31 181 ASP A N 1
ATOM 1430 C CA . ASP A 1 181 ? 0.901 -13.181 23.700 1.00 93.31 181 ASP A CA 1
ATOM 1431 C C . ASP A 1 181 ? -0.638 -13.222 23.812 1.00 93.31 181 ASP A C 1
ATOM 1433 O O . ASP A 1 181 ? -1.183 -13.644 24.836 1.00 93.31 181 ASP A O 1
ATOM 1437 N N . GLY A 1 182 ? -1.350 -12.771 22.777 1.00 93.69 182 GLY A N 1
ATOM 1438 C CA . GLY A 1 182 ? -2.803 -12.755 22.717 1.00 93.69 182 GLY A CA 1
ATOM 1439 C C . GLY A 1 182 ? -3.463 -11.808 23.725 1.00 93.69 182 GLY A C 1
ATOM 1440 O O . GLY A 1 182 ? -2.854 -10.903 24.301 1.00 93.69 182 GLY A O 1
ATOM 1441 N N . GLY A 1 183 ? -4.764 -12.017 23.929 1.00 96.56 183 GLY A N 1
ATOM 1442 C CA . GLY A 1 183 ? -5.610 -11.176 24.774 1.00 96.56 183 GLY A CA 1
ATOM 1443 C C . GLY A 1 183 ? -6.226 -9.989 24.033 1.00 96.56 183 GLY A C 1
ATOM 1444 O O . GLY A 1 183 ? -6.033 -9.802 22.834 1.00 96.56 183 GLY A O 1
ATOM 1445 N N . THR A 1 184 ? -6.998 -9.190 24.766 1.00 97.25 184 THR A N 1
ATOM 1446 C CA . THR A 1 184 ? -7.763 -8.061 24.223 1.00 97.25 184 THR A CA 1
ATOM 1447 C C . THR A 1 184 ? -7.481 -6.771 24.984 1.00 97.25 184 THR A C 1
ATOM 1449 O O . THR A 1 184 ? -7.116 -6.796 26.162 1.00 97.25 184 THR A O 1
ATOM 1452 N N . GLU A 1 185 ? -7.710 -5.640 24.328 1.00 94.69 185 GLU A N 1
ATOM 1453 C CA . GLU A 1 185 ? -7.673 -4.301 24.910 1.00 94.69 185 GLU A CA 1
ATOM 1454 C C . GLU A 1 185 ? -8.908 -3.477 24.491 1.00 94.69 185 GLU A C 1
ATOM 1456 O O . GLU A 1 185 ? -9.496 -3.740 23.437 1.00 94.69 185 GLU A O 1
ATOM 1461 N N . PRO A 1 186 ? -9.341 -2.482 25.290 1.00 95.94 186 PRO A N 1
ATOM 1462 C CA . PRO A 1 186 ? -10.439 -1.596 24.904 1.00 95.94 186 PRO A CA 1
ATOM 1463 C C . PRO A 1 186 ? -10.094 -0.796 23.645 1.00 95.94 186 PRO A C 1
ATOM 1465 O O . PRO A 1 186 ? -9.053 -0.145 23.612 1.00 95.94 186 PRO A O 1
ATOM 1468 N N . LEU A 1 187 ? -10.966 -0.766 22.634 1.00 94.56 187 LEU A N 1
ATOM 1469 C CA . LEU A 1 187 ? -10.732 0.022 21.417 1.00 94.56 187 LEU A CA 1
ATOM 1470 C C . LEU A 1 187 ? -10.756 1.532 21.716 1.00 94.56 187 LEU A C 1
ATOM 1472 O O . LEU A 1 187 ? -9.905 2.289 21.239 1.00 94.56 187 LEU A O 1
ATOM 1476 N N . GLY A 1 188 ? -11.694 1.967 22.559 1.00 92.38 188 GLY A N 1
ATOM 1477 C CA . GLY A 1 188 ? -11.901 3.379 22.873 1.00 92.38 188 GLY A CA 1
ATOM 1478 C C . GLY A 1 188 ? -12.404 4.150 21.650 1.00 92.38 188 GLY A C 1
ATOM 1479 O O . GLY A 1 188 ? -13.327 3.708 20.979 1.00 92.38 188 GLY A O 1
ATOM 1480 N N . ASN A 1 189 ? -11.786 5.293 21.349 1.00 90.19 189 ASN A N 1
ATOM 1481 C CA . ASN A 1 189 ? -12.155 6.139 20.203 1.00 90.19 189 ASN A CA 1
ATOM 1482 C C . ASN A 1 189 ? -11.275 5.897 18.962 1.00 90.19 189 ASN A C 1
ATOM 1484 O O . ASN A 1 189 ? -11.233 6.736 18.064 1.00 90.19 189 ASN A O 1
ATOM 1488 N N . ARG A 1 190 ? -10.508 4.802 18.941 1.00 92.31 190 ARG A N 1
ATOM 1489 C CA . ARG A 1 190 ? -9.566 4.482 17.861 1.00 92.31 190 ARG A CA 1
ATOM 1490 C C . ARG A 1 190 ? -10.284 3.728 16.740 1.00 92.31 190 ARG A C 1
ATOM 1492 O O . ARG A 1 190 ? -11.255 3.028 17.003 1.00 92.31 190 ARG A O 1
ATOM 1499 N N . ILE A 1 191 ? -9.766 3.842 15.520 1.00 93.81 191 ILE A N 1
ATOM 1500 C CA . ILE A 1 191 ? -10.040 2.903 14.426 1.00 93.81 191 ILE A CA 1
ATOM 1501 C C . ILE A 1 191 ? -8.728 2.179 14.165 1.00 93.81 191 ILE A C 1
ATOM 1503 O O . ILE A 1 191 ? -7.707 2.839 13.967 1.00 93.81 191 ILE A O 1
ATOM 1507 N N . LEU A 1 192 ? -8.735 0.851 14.241 1.00 94.19 192 LEU A N 1
ATOM 1508 C CA . LEU A 1 192 ? -7.533 0.040 14.066 1.00 94.19 192 LEU A CA 1
ATOM 1509 C C . LEU A 1 192 ? -7.758 -0.985 12.963 1.00 94.19 192 LEU A C 1
ATOM 1511 O O . LEU A 1 192 ? -8.708 -1.761 13.028 1.00 94.19 192 LEU A O 1
ATOM 1515 N N . GLU A 1 193 ? -6.856 -0.993 11.990 1.00 94.69 193 GLU A N 1
ATOM 1516 C CA . GLU A 1 193 ? -6.870 -1.931 10.871 1.00 94.69 193 GLU A CA 1
ATOM 1517 C C . GLU A 1 193 ? -5.918 -3.097 11.128 1.00 94.69 193 GLU A C 1
ATOM 1519 O O . GLU A 1 193 ? -4.826 -2.899 11.662 1.00 94.69 193 GLU A O 1
ATOM 1524 N N . PHE A 1 194 ? -6.343 -4.302 10.762 1.00 95.56 194 PHE A N 1
ATOM 1525 C CA . PHE A 1 194 ? -5.582 -5.542 10.890 1.00 95.56 194 PHE A CA 1
ATOM 1526 C C . PHE A 1 194 ? -5.712 -6.357 9.606 1.00 95.56 194 PHE A C 1
ATOM 1528 O O . PHE A 1 194 ? -6.786 -6.333 9.012 1.00 95.56 194 PHE A O 1
ATOM 1535 N N . PRO A 1 195 ? -4.682 -7.111 9.195 1.00 95.19 195 PRO A N 1
ATOM 1536 C CA . PRO A 1 195 ? -4.834 -8.138 8.171 1.00 95.19 195 PRO A CA 1
ATOM 1537 C C . PRO A 1 195 ? -5.981 -9.096 8.504 1.00 95.19 195 PRO A C 1
ATOM 1539 O O . PRO A 1 195 ? -6.090 -9.535 9.651 1.00 95.19 195 PRO A O 1
ATOM 1542 N N . GLU A 1 196 ? -6.789 -9.458 7.507 1.00 94.94 196 GLU A N 1
ATOM 1543 C CA . GLU A 1 196 ? -7.690 -10.616 7.619 1.00 94.94 196 GLU A CA 1
ATOM 1544 C C . GLU A 1 196 ? -6.880 -11.905 7.805 1.00 94.94 196 GLU A C 1
ATOM 1546 O O . GLU A 1 196 ? -7.173 -12.715 8.685 1.00 94.94 196 GLU A O 1
ATOM 1551 N N . ASP A 1 197 ? -5.807 -12.038 7.020 1.00 93.94 197 ASP A N 1
ATOM 1552 C CA . ASP A 1 197 ? -4.815 -13.100 7.122 1.00 93.94 197 ASP A CA 1
ATOM 1553 C C . ASP A 1 197 ? -3.400 -12.486 7.186 1.00 93.94 197 ASP A C 1
ATOM 1555 O O . ASP A 1 197 ? -2.888 -11.970 6.185 1.00 93.94 197 ASP A O 1
ATOM 1559 N N . PRO A 1 198 ? -2.748 -12.505 8.365 1.00 91.56 198 PRO A N 1
ATOM 1560 C CA . PRO A 1 198 ? -1.399 -11.975 8.524 1.00 91.56 198 PRO A CA 1
ATOM 1561 C C . PRO A 1 198 ? -0.366 -12.647 7.617 1.00 91.56 198 PRO A C 1
ATOM 1563 O O . PRO A 1 198 ? 0.527 -11.960 7.124 1.00 91.56 198 PRO A O 1
ATOM 1566 N N . GLU A 1 199 ? -0.469 -13.959 7.380 1.00 91.00 199 GLU A N 1
ATOM 1567 C CA . GLU A 1 199 ? 0.494 -14.679 6.544 1.00 91.00 199 GLU A CA 1
ATOM 1568 C C . GLU A 1 199 ? 0.374 -14.216 5.092 1.00 91.00 199 GLU A C 1
ATOM 1570 O O . GLU A 1 199 ? 1.379 -13.858 4.479 1.00 91.00 199 GLU A O 1
ATOM 1575 N N . LEU A 1 200 ? -0.845 -14.122 4.558 1.00 93.94 200 LEU A N 1
ATOM 1576 C CA . LEU A 1 200 ? -1.057 -13.675 3.178 1.00 93.94 200 LEU A CA 1
ATOM 1577 C C . LEU A 1 200 ? -0.628 -12.220 2.950 1.00 93.94 200 LEU A C 1
ATOM 1579 O O . LEU A 1 200 ? -0.038 -11.914 1.911 1.00 93.94 200 LEU A O 1
ATOM 1583 N N . VAL A 1 201 ? -0.848 -11.329 3.921 1.00 92.81 201 VAL A N 1
ATOM 1584 C CA . VAL A 1 201 ? -0.351 -9.944 3.850 1.00 92.81 201 VAL A CA 1
ATOM 1585 C C . VAL A 1 201 ? 1.180 -9.897 3.836 1.00 92.81 201 VAL A C 1
ATOM 1587 O O . VAL A 1 201 ? 1.768 -9.152 3.050 1.00 92.81 201 VAL A O 1
ATOM 1590 N N . HIS A 1 202 ? 1.857 -10.728 4.634 1.00 90.12 202 HIS A N 1
ATOM 1591 C CA . HIS A 1 202 ? 3.321 -10.830 4.587 1.00 90.12 202 HIS A CA 1
ATOM 1592 C C . HIS A 1 202 ? 3.841 -11.357 3.250 1.00 90.12 202 HIS A C 1
ATOM 1594 O O . HIS A 1 202 ? 4.895 -10.913 2.789 1.00 90.12 202 HIS A O 1
ATOM 1600 N N . LEU A 1 203 ? 3.080 -12.238 2.601 1.00 94.00 203 LEU A N 1
ATOM 1601 C CA . LEU A 1 203 ? 3.368 -12.715 1.253 1.00 94.00 203 LEU A CA 1
ATOM 1602 C C . LEU A 1 203 ? 3.012 -11.694 0.164 1.00 94.00 203 LEU A C 1
ATOM 1604 O O . LEU A 1 203 ? 3.288 -11.960 -0.999 1.00 94.00 203 LEU A O 1
ATOM 1608 N N . ARG A 1 204 ? 2.444 -10.524 0.496 1.00 94.19 204 ARG A N 1
ATOM 1609 C CA . ARG A 1 204 ? 1.965 -9.516 -0.475 1.00 94.19 204 ARG A CA 1
ATOM 1610 C C . ARG A 1 204 ? 0.873 -10.058 -1.396 1.00 94.19 204 ARG A C 1
ATOM 1612 O O . ARG A 1 204 ? 0.839 -9.750 -2.587 1.00 94.19 204 ARG A O 1
ATOM 1619 N N . HIS A 1 205 ? -0.007 -10.893 -0.852 1.00 95.25 205 HIS A N 1
ATOM 1620 C CA . HIS A 1 205 ? -1.120 -11.459 -1.599 1.00 95.25 205 HIS A CA 1
ATOM 1621 C C . HIS A 1 205 ? -2.035 -10.334 -2.130 1.00 95.25 205 HIS A C 1
ATOM 1623 O O . HIS A 1 205 ? -2.559 -9.554 -1.333 1.00 95.25 205 HIS A O 1
ATOM 1629 N N . PRO A 1 206 ? -2.294 -10.247 -3.450 1.00 93.69 206 PRO A N 1
ATOM 1630 C CA . PRO A 1 206 ? -3.022 -9.118 -4.041 1.00 93.69 206 PRO A CA 1
ATOM 1631 C C . PRO A 1 206 ? -4.509 -9.057 -3.668 1.00 93.69 206 PRO A C 1
ATOM 1633 O O . PRO A 1 206 ? -5.147 -8.037 -3.919 1.00 93.69 206 PRO A O 1
ATOM 1636 N N . TYR A 1 207 ? -5.037 -10.128 -3.067 1.00 92.31 207 TYR A N 1
ATOM 1637 C CA . TYR A 1 207 ? -6.439 -10.286 -2.655 1.00 92.31 207 TYR A CA 1
ATOM 1638 C C . TYR A 1 207 ? -6.630 -10.543 -1.148 1.00 92.31 207 TYR A C 1
ATOM 1640 O O . TYR A 1 207 ? -7.657 -11.083 -0.757 1.00 92.31 207 TYR A O 1
ATOM 1648 N N . SER A 1 208 ? -5.632 -10.236 -0.308 1.00 93.25 208 SER A N 1
ATOM 1649 C CA . SER A 1 208 ? -5.764 -10.361 1.153 1.00 93.25 208 SER A CA 1
ATOM 1650 C C . SER A 1 208 ? -6.140 -9.018 1.774 1.00 93.25 208 SER A C 1
ATOM 1652 O O . SER A 1 208 ? -5.292 -8.132 1.869 1.00 93.25 208 SER A O 1
ATOM 1654 N N . GLY A 1 209 ? -7.396 -8.888 2.200 1.00 94.38 209 GLY A N 1
ATOM 1655 C CA . GLY A 1 209 ? -7.952 -7.658 2.752 1.00 94.38 209 GLY A CA 1
ATOM 1656 C C . GLY A 1 209 ? -7.587 -7.388 4.213 1.00 94.38 209 GLY A C 1
ATOM 1657 O O . GLY A 1 209 ? -6.718 -8.026 4.822 1.00 94.38 209 GLY A O 1
ATOM 1658 N N . PHE A 1 210 ? -8.276 -6.398 4.775 1.00 95.88 210 PHE A N 1
ATOM 1659 C CA . PHE A 1 210 ? -8.084 -5.900 6.132 1.00 95.88 210 PHE A CA 1
ATOM 1660 C C . PHE A 1 210 ? -9.417 -5.747 6.863 1.00 95.88 210 PHE A C 1
ATOM 1662 O O . PHE A 1 210 ? -10.441 -5.414 6.281 1.00 95.88 210 PHE A O 1
ATOM 1669 N N . ILE A 1 211 ? -9.388 -5.891 8.183 1.00 96.56 211 ILE A N 1
ATOM 1670 C CA . ILE A 1 211 ? -10.514 -5.595 9.063 1.00 96.56 211 ILE A CA 1
ATOM 1671 C C . ILE A 1 211 ? -10.233 -4.273 9.769 1.00 96.56 211 ILE A C 1
ATOM 1673 O O . ILE A 1 211 ? -9.259 -4.159 10.517 1.00 96.56 211 ILE A O 1
ATOM 1677 N N . ALA A 1 212 ? -11.104 -3.287 9.578 1.00 96.75 212 ALA A N 1
ATOM 1678 C CA . ALA A 1 212 ? -11.115 -2.042 10.332 1.00 96.75 212 ALA A CA 1
ATOM 1679 C C . ALA A 1 212 ? -12.054 -2.171 11.537 1.00 96.75 212 ALA A C 1
ATOM 1681 O O . ALA A 1 212 ? -13.280 -2.103 11.409 1.00 96.75 212 ALA A O 1
ATOM 1682 N N . TYR A 1 213 ? -11.487 -2.310 12.733 1.00 97.56 213 TYR A N 1
ATOM 1683 C CA . TYR A 1 213 ? -12.261 -2.244 13.968 1.00 97.56 213 TYR A CA 1
ATOM 1684 C C . TYR A 1 213 ? -12.577 -0.793 14.311 1.00 97.56 213 TYR A C 1
ATOM 1686 O O . TYR A 1 213 ? -11.670 0.015 14.526 1.00 97.56 213 TYR A O 1
ATOM 1694 N N . ALA A 1 214 ? -13.867 -0.475 14.390 1.00 97.50 214 ALA A N 1
ATOM 1695 C CA . ALA A 1 214 ? -14.375 0.857 14.684 1.00 97.50 214 ALA A CA 1
ATOM 1696 C C . ALA A 1 214 ? -15.234 0.867 15.963 1.00 97.50 214 ALA A C 1
ATOM 1698 O O . ALA A 1 214 ? -15.841 -0.147 16.309 1.00 97.50 214 ALA A O 1
ATOM 1699 N N . PRO A 1 215 ? -15.348 2.008 16.667 1.00 97.56 215 PRO A N 1
ATOM 1700 C CA . PRO A 1 215 ? -16.213 2.105 17.841 1.00 97.56 215 PRO A CA 1
ATOM 1701 C C . PRO A 1 215 ? -17.684 1.871 17.481 1.00 97.56 215 PRO A C 1
ATOM 1703 O O . PRO A 1 215 ? -18.123 2.254 16.393 1.00 97.56 215 PRO A O 1
ATOM 1706 N N . MET A 1 216 ? -18.474 1.343 18.415 1.00 97.81 216 MET A N 1
ATOM 1707 C CA . MET A 1 216 ? -19.911 1.113 18.214 1.00 97.81 216 MET A CA 1
ATOM 1708 C C . MET A 1 216 ? -20.653 2.346 17.650 1.00 97.81 216 MET A C 1
ATOM 1710 O O . MET A 1 216 ? -20.430 3.503 18.047 1.00 97.81 216 MET A O 1
ATOM 1714 N N . GLY A 1 217 ? -21.541 2.104 16.683 1.00 96.62 217 GLY A N 1
ATOM 1715 C CA . GLY A 1 217 ? -22.317 3.124 15.975 1.00 96.62 217 GLY A CA 1
ATOM 1716 C C . GLY A 1 217 ? -21.536 3.978 14.966 1.00 96.62 217 GLY A C 1
ATOM 1717 O O . GLY A 1 217 ? -22.094 4.951 14.453 1.00 96.62 217 GLY A O 1
ATOM 1718 N N . SER A 1 218 ? -20.264 3.677 14.685 1.00 96.69 218 SER A N 1
ATOM 1719 C CA . SER A 1 218 ? -19.471 4.384 13.665 1.00 96.69 218 SER A CA 1
ATOM 1720 C C . SER A 1 218 ? -20.043 4.250 12.257 1.00 96.69 218 SER A C 1
ATOM 1722 O O . SER A 1 218 ? -20.070 5.242 11.537 1.00 96.69 218 SER A O 1
ATOM 1724 N N . ILE A 1 219 ? -20.560 3.082 11.878 1.00 95.75 219 ILE A N 1
ATOM 1725 C CA . ILE A 1 219 ? -21.197 2.834 10.579 1.00 95.75 219 ILE A CA 1
ATOM 1726 C C . ILE A 1 219 ? -22.442 3.710 10.434 1.00 95.75 219 ILE A C 1
ATOM 1728 O O . ILE A 1 219 ? -22.643 4.341 9.396 1.00 95.75 219 ILE A O 1
ATOM 1732 N N . GLY A 1 220 ? -23.262 3.793 11.487 1.00 96.50 220 GLY A N 1
ATOM 1733 C CA . GLY A 1 220 ? -24.433 4.672 11.516 1.00 96.50 220 GLY A CA 1
ATOM 1734 C C . GLY A 1 220 ? -24.046 6.141 11.330 1.00 96.50 220 GLY A C 1
ATOM 1735 O O . GLY A 1 220 ? -24.528 6.792 10.408 1.00 96.50 220 GLY A O 1
ATOM 1736 N N . ARG A 1 221 ? -23.096 6.634 12.138 1.00 94.88 221 ARG A N 1
ATOM 1737 C CA . ARG A 1 221 ? -22.593 8.016 12.036 1.00 94.88 221 ARG A CA 1
ATOM 1738 C C . ARG A 1 221 ? -21.964 8.316 10.674 1.00 94.88 221 ARG A C 1
ATOM 1740 O O . ARG A 1 221 ? -22.168 9.399 10.136 1.00 94.88 221 ARG A O 1
ATOM 1747 N N . GLY A 1 222 ? -21.208 7.371 10.119 1.00 94.31 222 GLY A N 1
ATOM 1748 C CA . GLY A 1 222 ? -20.581 7.499 8.805 1.00 94.31 222 GLY A CA 1
ATOM 1749 C C . GLY A 1 222 ? -21.613 7.588 7.683 1.00 94.31 222 GLY A C 1
ATOM 1750 O O . GLY A 1 222 ? -21.495 8.444 6.809 1.00 94.31 222 GLY A O 1
ATOM 1751 N N . ARG A 1 223 ? -22.669 6.767 7.743 1.00 95.50 223 ARG A N 1
ATOM 1752 C CA . ARG A 1 223 ? -23.804 6.846 6.814 1.00 95.50 223 ARG A CA 1
ATOM 1753 C C . ARG A 1 223 ? -24.501 8.199 6.895 1.00 95.50 223 ARG A C 1
ATOM 1755 O O . ARG A 1 223 ? -24.777 8.795 5.854 1.00 95.50 223 ARG A O 1
ATOM 1762 N N . ASP A 1 224 ? -24.779 8.678 8.103 1.00 96.75 224 ASP A N 1
ATOM 1763 C CA . ASP A 1 224 ? -25.419 9.977 8.298 1.00 96.75 224 ASP A CA 1
ATOM 1764 C C . ASP A 1 224 ? -24.547 11.085 7.697 1.00 96.75 224 ASP A C 1
ATOM 1766 O O . ASP A 1 224 ? -25.016 11.819 6.834 1.00 96.75 224 ASP A O 1
ATOM 1770 N N . LEU A 1 225 ? -23.253 11.128 8.033 1.00 95.38 225 LEU A N 1
ATOM 1771 C CA . LEU A 1 225 ? -22.302 12.099 7.482 1.00 95.38 225 LEU A CA 1
ATOM 1772 C C . LEU A 1 225 ? -22.263 12.077 5.946 1.00 95.38 225 LEU A C 1
ATOM 1774 O O . LEU A 1 225 ? -22.326 13.127 5.310 1.00 95.38 225 LEU A O 1
ATOM 1778 N N . ALA A 1 226 ? -22.186 10.889 5.344 1.00 94.31 226 ALA A N 1
ATOM 1779 C CA . ALA A 1 226 ? -22.104 10.738 3.893 1.00 94.31 226 ALA A CA 1
ATOM 1780 C C . ALA A 1 226 ? -23.390 11.169 3.167 1.00 94.31 226 ALA A C 1
ATOM 1782 O O . ALA A 1 226 ? -23.331 11.618 2.024 1.00 94.31 226 ALA A O 1
ATOM 1783 N N . THR A 1 227 ? -24.551 11.028 3.809 1.00 95.56 227 THR A N 1
ATOM 1784 C CA . THR A 1 227 ? -25.853 11.324 3.189 1.00 95.56 227 THR A CA 1
ATOM 1785 C C . THR A 1 227 ? -26.360 12.733 3.480 1.00 95.56 227 THR A C 1
ATOM 1787 O O . THR A 1 227 ? -27.135 13.266 2.685 1.00 95.56 227 THR A O 1
ATOM 1790 N N . THR A 1 228 ? -25.926 13.354 4.579 1.00 95.19 228 THR A N 1
ATOM 1791 C CA . THR A 1 228 ? -26.391 14.686 4.998 1.00 95.19 228 THR A CA 1
ATOM 1792 C C . THR A 1 228 ? -25.336 15.781 4.852 1.00 95.19 228 THR A C 1
ATOM 1794 O O . THR A 1 228 ? -25.703 16.952 4.798 1.00 95.19 228 THR A O 1
ATOM 1797 N N . GLY A 1 229 ? -24.051 15.426 4.746 1.00 87.81 229 GLY A N 1
ATOM 1798 C CA . GLY A 1 229 ? -22.936 16.375 4.671 1.00 87.81 229 GLY A CA 1
ATOM 1799 C C . GLY A 1 229 ? -22.386 16.837 6.025 1.00 87.81 229 GLY A C 1
ATOM 1800 O O . GLY A 1 229 ? -21.414 17.594 6.031 1.00 87.81 229 GLY A O 1
ATOM 1801 N N . GLY A 1 230 ? -22.945 16.343 7.139 1.00 76.38 230 GLY A N 1
ATOM 1802 C CA . GLY A 1 230 ? -22.523 16.688 8.505 1.00 76.38 230 GLY A CA 1
ATOM 1803 C C . GLY A 1 230 ? -23.262 17.870 9.115 1.00 76.38 230 GLY A C 1
ATOM 1804 O O . GLY A 1 230 ? -23.519 18.864 8.401 1.00 76.38 230 GLY A O 1
#

Organism: NCBI:txid408172

Radius of gyration: 23.3 Å; chains: 1; bounding box: 54×66×78 Å

Sequence (230 aa):
VKKIVCPLALLLAASWAQADLEWAYQALEETLISFDDEPRTLPGSPNSYTQAEIDDPFAPPDWFPEDHSPMPEVVARGLDNQVRACSQCHLTSGMGHPESSQLAGLSVGYMLRQMADFRSGARKDRFWMNPISEALPEEYWQAALEYYAAIEPIDWVEVTETDTVPKNYVGKGRMRFVHPDGGTEPLGNRILEFPEDPELVHLRHPYSGFIAYAPMGSIGRGRDLATTGG

InterPro domains:
  IPR036909 Cytochrome c-like domain superfamily [G3DSA:1.10.760.10] (66-151)
  IPR036909 Cytochrome c-like domain superfamily [SSF46626] (64-149)
  IPR050597 Cytochrome c Oxidase Subunit [PTHR33751] (27-177)

Foldseek 3Di:
DDDDDDDDPPDPPPPPPPPPCCVVDPDEPAVLDDDFQDWDADVPFPDIGGLCQCQPQQAHDDRCCPVFDHADNCQGGNPPVPAGHVCNACNLLQCGDPVDHRLAQDDLVVQLVVLVCLCVVVDDDPPHSNVNSVPDDPVSSSRNNVRRNPHHDDDFEAEDADQKDKDWHQYPPRAIEHRPVIDIDGCPQHWHKYWPDPVCVSSSPSRTHIYTYHHPCPVVVVVCCVVPVD